Protein AF-A0A2E7PY64-F1 (afdb_monomer)

Structure (mmCIF, N/CA/C/O backbone):
data_AF-A0A2E7PY64-F1
#
_entry.id   AF-A0A2E7PY64-F1
#
loop_
_atom_site.group_PDB
_atom_site.id
_atom_site.type_symbol
_atom_site.label_atom_id
_atom_site.label_alt_id
_atom_site.label_comp_id
_atom_site.label_asym_id
_atom_site.label_entity_id
_atom_site.label_seq_id
_atom_site.pdbx_PDB_ins_code
_atom_site.Cartn_x
_atom_site.Cartn_y
_atom_site.Cartn_z
_atom_site.occupancy
_atom_site.B_iso_or_equiv
_atom_site.auth_seq_id
_atom_site.auth_comp_id
_atom_site.auth_asym_id
_atom_site.auth_atom_id
_atom_site.pdbx_PDB_model_num
ATOM 1 N N . SER A 1 1 ? 18.152 13.272 -31.984 1.00 54.78 1 SER A N 1
ATOM 2 C CA . SER A 1 1 ? 18.550 12.800 -33.325 1.00 54.78 1 SER A CA 1
ATOM 3 C C . SER A 1 1 ? 19.713 13.646 -33.795 1.00 54.78 1 SER A C 1
ATOM 5 O O . SER A 1 1 ? 19.720 14.842 -33.525 1.00 54.78 1 SER A O 1
ATOM 7 N N . GLN A 1 2 ? 20.704 13.043 -34.449 1.00 63.81 2 GLN A N 1
ATOM 8 C CA . GLN A 1 2 ? 21.667 13.817 -35.238 1.00 63.81 2 GLN A CA 1
ATOM 9 C C . GLN A 1 2 ? 21.055 14.015 -36.628 1.00 63.81 2 GLN A C 1
ATOM 11 O O . GLN A 1 2 ? 20.542 13.061 -37.213 1.00 63.81 2 GLN A O 1
ATOM 16 N N . GLY A 1 3 ? 21.005 15.266 -37.088 1.00 71.00 3 GLY A N 1
ATOM 17 C CA . GLY A 1 3 ? 20.488 15.623 -38.410 1.00 71.00 3 GLY A CA 1
ATOM 18 C C . GLY A 1 3 ? 21.436 15.207 -39.536 1.00 71.00 3 GLY A C 1
ATOM 19 O O . GLY A 1 3 ? 22.478 14.607 -39.290 1.00 71.00 3 GLY A O 1
ATOM 20 N N . GLY A 1 4 ? 21.064 15.529 -40.775 1.00 78.31 4 GLY A N 1
ATOM 21 C CA . GLY A 1 4 ? 21.950 15.330 -41.921 1.00 78.31 4 GLY A CA 1
ATOM 22 C C . GLY A 1 4 ? 23.155 16.268 -41.857 1.00 78.31 4 GLY A C 1
ATOM 23 O O . GLY A 1 4 ? 23.031 17.417 -41.433 1.00 78.31 4 GLY A O 1
ATOM 24 N N . GLU A 1 5 ? 24.309 15.779 -42.287 1.00 85.00 5 GLU A N 1
ATOM 25 C CA . GLU A 1 5 ? 25.539 16.556 -42.387 1.00 85.00 5 GLU A CA 1
ATOM 26 C C . GLU A 1 5 ? 25.528 17.382 -43.671 1.00 85.00 5 GLU A C 1
ATOM 28 O O . GLU A 1 5 ? 25.073 16.928 -44.725 1.00 85.00 5 GLU A O 1
ATOM 33 N N . PHE A 1 6 ? 26.019 18.616 -43.597 1.00 85.44 6 PHE A N 1
ATOM 34 C CA . PHE A 1 6 ? 26.138 19.456 -44.780 1.00 85.44 6 PHE A CA 1
ATOM 35 C C . PHE A 1 6 ? 27.133 18.850 -45.772 1.00 85.44 6 PHE A C 1
ATOM 37 O O . PHE A 1 6 ? 28.233 18.464 -45.388 1.00 85.44 6 PHE A O 1
ATOM 44 N N . PHE A 1 7 ? 26.746 18.785 -47.047 1.00 88.00 7 PHE A N 1
ATOM 45 C CA . PHE A 1 7 ? 27.613 18.282 -48.105 1.00 88.00 7 PHE A CA 1
ATOM 46 C C . PHE A 1 7 ? 28.068 19.394 -49.048 1.00 88.00 7 PHE A C 1
ATOM 48 O O . PHE A 1 7 ? 29.263 19.639 -49.164 1.00 88.00 7 PHE A O 1
ATOM 55 N N . GLU A 1 8 ? 27.138 20.087 -49.704 1.00 88.19 8 GLU A N 1
ATOM 56 C CA . GLU A 1 8 ? 27.478 21.175 -50.627 1.00 88.19 8 GLU A CA 1
ATOM 57 C C . GLU A 1 8 ? 26.299 22.129 -50.840 1.00 88.19 8 GLU A C 1
ATOM 59 O O . GLU A 1 8 ? 25.141 21.778 -50.600 1.00 88.19 8 GLU A O 1
ATOM 64 N N . PHE A 1 9 ? 26.582 23.326 -51.351 1.00 90.12 9 PHE A N 1
ATOM 65 C CA . PHE A 1 9 ? 25.556 24.183 -51.935 1.00 90.12 9 PHE A CA 1
ATOM 66 C C . PHE A 1 9 ? 25.454 23.914 -53.435 1.00 90.12 9 PHE A C 1
ATOM 68 O O . PHE A 1 9 ? 26.458 23.869 -54.138 1.00 90.12 9 PHE A O 1
ATOM 75 N N . VAL A 1 10 ? 24.228 23.762 -53.927 1.00 89.75 10 VAL A N 1
ATOM 76 C CA . VAL A 1 10 ? 23.924 23.594 -55.345 1.00 89.75 10 VAL A CA 1
ATOM 77 C C . VAL A 1 10 ? 23.114 24.793 -55.800 1.00 89.75 10 VAL A C 1
ATOM 79 O O . VAL A 1 10 ? 21.995 25.018 -55.329 1.00 89.75 10 VAL A O 1
ATOM 82 N N . ASP A 1 11 ? 23.675 25.542 -56.739 1.00 84.44 11 ASP A N 1
ATOM 83 C CA . ASP A 1 11 ? 22.969 26.618 -57.414 1.00 84.44 11 ASP A CA 1
ATOM 84 C C . ASP A 1 11 ? 22.159 26.054 -58.593 1.00 84.44 11 ASP A C 1
ATOM 86 O O . ASP A 1 11 ? 22.680 25.344 -59.458 1.00 84.44 11 ASP A O 1
ATOM 90 N N . ARG A 1 12 ? 20.853 26.337 -58.610 1.00 79.81 12 ARG A N 1
ATOM 91 C CA . ARG A 1 12 ? 19.976 26.096 -59.761 1.00 79.81 12 ARG A CA 1
ATOM 92 C C . ARG A 1 12 ? 19.264 27.389 -60.152 1.00 79.81 12 ARG A C 1
ATOM 94 O O . ARG A 1 12 ? 18.040 27.501 -60.050 1.00 79.81 12 ARG A O 1
ATOM 101 N N . GLY A 1 13 ? 20.037 28.363 -60.621 1.00 83.69 13 GLY A N 1
ATOM 102 C CA . GLY A 1 13 ? 19.531 29.609 -61.188 1.00 83.69 13 GLY A CA 1
ATOM 103 C C . GLY A 1 13 ? 19.223 30.641 -60.106 1.00 83.69 13 GLY A C 1
ATOM 104 O O . GLY A 1 13 ? 20.126 31.217 -59.523 1.00 83.69 13 GLY A O 1
ATOM 105 N N . LYS A 1 14 ? 17.941 30.927 -59.842 1.00 81.62 14 LYS A N 1
ATOM 106 C CA . LYS A 1 14 ? 17.542 31.933 -58.832 1.00 81.62 14 LYS A CA 1
ATOM 107 C C . LYS A 1 14 ? 17.455 31.382 -57.400 1.00 81.62 14 LYS A C 1
ATOM 109 O O . LYS A 1 14 ? 17.005 32.098 -56.510 1.00 81.62 14 LYS A O 1
ATOM 114 N N . VAL A 1 15 ? 17.807 30.113 -57.171 1.00 79.44 15 VAL A N 1
ATOM 115 C CA . VAL A 1 15 ? 17.646 29.455 -55.864 1.00 79.44 15 VAL A CA 1
ATOM 116 C C . VAL A 1 15 ? 18.897 28.658 -55.507 1.00 79.44 15 VAL A C 1
ATOM 118 O O . VAL A 1 15 ? 19.189 27.634 -56.128 1.00 79.44 15 VAL A O 1
ATOM 121 N N . LEU A 1 16 ? 19.574 29.093 -54.443 1.00 87.06 16 LEU A N 1
ATOM 122 C CA . LEU A 1 16 ? 20.650 28.354 -53.791 1.00 87.06 16 LEU A CA 1
ATOM 123 C C . LEU A 1 16 ? 20.047 27.289 -52.866 1.00 87.06 16 LEU A C 1
ATOM 125 O O . LEU A 1 16 ? 19.219 27.604 -52.009 1.00 87.06 16 LEU A O 1
ATOM 129 N N . ARG A 1 17 ? 20.441 26.024 -53.026 1.00 88.12 17 ARG A N 1
ATOM 130 C CA . ARG A 1 17 ? 19.988 24.920 -52.165 1.00 88.12 17 ARG A CA 1
ATOM 131 C C . ARG A 1 17 ? 21.167 24.289 -51.441 1.00 88.12 17 ARG A C 1
ATOM 133 O O . ARG A 1 17 ? 22.197 24.050 -52.056 1.00 88.12 17 ARG A O 1
ATOM 140 N N . ALA A 1 18 ? 21.007 23.961 -50.163 1.00 88.94 18 ALA A N 1
ATOM 141 C CA . ALA A 1 18 ? 21.955 23.116 -49.442 1.00 88.94 18 ALA A CA 1
ATOM 142 C C . ALA A 1 18 ? 21.610 21.638 -49.666 1.00 88.94 18 ALA A C 1
ATOM 144 O O . ALA A 1 18 ? 20.455 21.232 -49.515 1.00 88.94 18 ALA A O 1
ATOM 145 N N . ARG A 1 19 ? 22.605 20.826 -50.016 1.00 88.62 19 ARG A N 1
ATOM 146 C CA . ARG A 1 19 ? 22.511 19.369 -50.072 1.00 88.62 19 ARG A CA 1
ATOM 147 C C . ARG A 1 19 ? 23.078 18.806 -48.772 1.00 88.62 19 ARG A C 1
ATOM 149 O O . ARG A 1 19 ? 24.210 19.111 -48.407 1.00 88.62 19 ARG A O 1
ATOM 156 N N . LEU A 1 20 ? 22.280 17.992 -48.087 1.00 89.06 20 LEU A N 1
ATOM 157 C CA . LEU A 1 20 ? 22.653 17.320 -46.842 1.00 89.06 20 LEU A CA 1
ATOM 158 C C . LEU A 1 20 ? 22.791 15.812 -47.092 1.00 89.06 20 LEU A C 1
ATOM 160 O O . LEU A 1 20 ? 21.996 15.237 -47.840 1.00 89.06 20 LEU A O 1
ATOM 164 N N . ARG A 1 21 ? 23.780 15.175 -46.464 1.00 85.38 21 ARG A N 1
ATOM 165 C CA . ARG A 1 21 ? 23.968 13.718 -46.434 1.00 85.38 21 ARG A CA 1
ATOM 166 C C . ARG A 1 21 ? 23.432 13.153 -45.126 1.00 85.38 21 ARG A C 1
ATOM 168 O O . ARG A 1 21 ? 23.644 13.721 -44.063 1.00 85.38 21 ARG A O 1
ATOM 175 N N . TYR A 1 22 ? 22.756 12.013 -45.203 1.00 81.12 22 TYR A N 1
ATOM 176 C CA . TYR A 1 22 ? 22.134 11.362 -44.045 1.00 81.12 22 TYR A CA 1
ATOM 177 C C . TYR A 1 22 ? 22.739 9.985 -43.732 1.00 81.12 22 TYR A C 1
ATOM 179 O O . TYR A 1 22 ? 22.183 9.250 -42.927 1.00 81.12 22 TYR A O 1
ATOM 187 N N . GLU A 1 23 ? 23.880 9.635 -44.335 1.00 81.38 23 GLU A N 1
ATOM 188 C CA . GLU A 1 23 ? 24.539 8.328 -44.154 1.00 81.38 23 GLU A CA 1
ATOM 189 C C . GLU A 1 23 ? 24.907 8.050 -42.685 1.00 81.38 23 GLU A C 1
ATOM 191 O O . GLU A 1 23 ? 24.762 6.924 -42.221 1.00 81.38 23 GLU A O 1
ATOM 196 N N . GLY A 1 24 ? 25.312 9.079 -41.932 1.00 75.31 24 GLY A N 1
ATOM 197 C CA . GLY A 1 24 ? 25.597 8.988 -40.494 1.00 75.31 24 GLY A CA 1
ATOM 198 C C . GLY A 1 24 ? 24.422 9.348 -39.576 1.00 75.31 24 GLY A C 1
ATOM 199 O O . GLY A 1 24 ? 24.587 9.382 -38.355 1.00 75.31 24 GLY A O 1
ATOM 200 N N . ALA A 1 25 ? 23.242 9.655 -40.123 1.00 79.56 25 ALA A N 1
ATOM 201 C CA . ALA A 1 25 ? 22.145 10.202 -39.333 1.00 79.56 25 ALA A CA 1
ATOM 202 C C . ALA A 1 25 ? 21.570 9.153 -38.370 1.00 79.56 25 ALA A C 1
ATOM 204 O O . ALA A 1 25 ? 21.007 8.134 -38.773 1.00 79.56 25 ALA A O 1
ATOM 205 N N . ARG A 1 26 ? 21.664 9.430 -37.065 1.00 76.38 26 ARG A N 1
ATOM 206 C CA . ARG A 1 26 ? 21.074 8.590 -36.016 1.00 76.38 26 ARG A CA 1
ATOM 207 C C . ARG A 1 26 ? 19.671 9.076 -35.669 1.00 76.38 26 ARG A C 1
ATOM 209 O O . ARG A 1 26 ? 19.493 10.172 -35.117 1.00 76.38 26 ARG A O 1
ATOM 216 N N . VAL A 1 27 ? 18.679 8.233 -35.944 1.00 76.94 27 VAL A N 1
ATOM 217 C CA . VAL A 1 27 ? 17.267 8.478 -35.625 1.00 76.94 27 VAL A CA 1
ATOM 218 C C . VAL A 1 27 ? 16.831 7.554 -34.490 1.00 76.94 27 VAL A C 1
ATOM 220 O O . VAL A 1 27 ? 17.138 6.366 -34.494 1.00 76.94 27 VAL A O 1
ATOM 223 N N . LEU A 1 28 ? 16.126 8.112 -33.505 1.00 76.69 28 LEU A N 1
ATOM 224 C CA . LEU A 1 28 ? 15.508 7.327 -32.438 1.00 76.69 28 LEU A CA 1
ATOM 225 C C . LEU A 1 28 ? 14.265 6.631 -33.005 1.00 76.69 28 LEU A C 1
ATOM 227 O O . LEU A 1 28 ? 13.403 7.289 -33.589 1.00 76.69 28 LEU A O 1
ATOM 231 N N . GLY A 1 29 ? 14.190 5.312 -32.849 1.00 82.00 29 GLY A N 1
ATOM 232 C CA . GLY A 1 29 ? 13.054 4.503 -33.280 1.00 82.00 29 GLY A CA 1
ATOM 233 C C . GLY A 1 29 ? 12.341 3.855 -32.098 1.00 82.00 29 GLY A C 1
ATOM 234 O O . GLY A 1 29 ? 12.928 3.637 -31.041 1.00 82.00 29 GLY A O 1
ATOM 235 N N . TRP A 1 30 ? 11.065 3.549 -32.287 1.00 75.38 30 TRP A N 1
ATOM 236 C CA . TRP A 1 30 ? 10.228 2.869 -31.304 1.00 75.38 30 TRP A CA 1
ATOM 237 C C . TRP A 1 30 ? 10.325 1.363 -31.526 1.00 75.38 30 TRP A C 1
ATOM 239 O O . TRP A 1 30 ? 10.096 0.900 -32.640 1.00 75.38 30 TRP A O 1
ATOM 249 N N . ARG A 1 31 ? 10.655 0.587 -30.494 1.00 84.06 31 ARG A N 1
ATOM 250 C CA . ARG A 1 31 ? 10.693 -0.879 -30.589 1.00 84.06 31 ARG A CA 1
ATOM 251 C C . ARG A 1 31 ? 9.279 -1.442 -30.402 1.00 84.06 31 ARG A C 1
ATOM 253 O O . ARG A 1 31 ? 8.619 -1.109 -29.421 1.00 84.06 31 ARG A O 1
ATOM 260 N N . ASP A 1 32 ? 8.801 -2.256 -31.343 1.00 80.81 32 ASP A N 1
ATOM 261 C CA . ASP A 1 32 ? 7.528 -2.976 -31.212 1.00 80.81 32 ASP A CA 1
ATOM 262 C C . ASP A 1 32 ? 7.673 -4.233 -30.327 1.00 80.81 32 ASP A C 1
ATOM 264 O O . ASP A 1 32 ? 8.779 -4.653 -29.978 1.00 80.81 32 ASP A O 1
ATOM 268 N N . SER A 1 33 ? 6.551 -4.869 -29.976 1.00 72.56 33 SER A N 1
ATOM 269 C CA . SER A 1 33 ? 6.530 -6.100 -29.164 1.00 72.56 33 SER A CA 1
ATOM 270 C C . SER A 1 33 ? 7.160 -7.323 -29.844 1.00 72.56 33 SER A C 1
ATOM 272 O O . SER A 1 33 ? 7.335 -8.355 -29.206 1.00 72.56 33 SER A O 1
ATOM 274 N N . ARG A 1 34 ? 7.501 -7.229 -31.134 1.00 78.00 34 ARG A N 1
ATOM 275 C CA . ARG A 1 34 ? 8.216 -8.253 -31.911 1.00 78.00 34 ARG A CA 1
ATOM 276 C C . ARG A 1 34 ? 9.683 -7.869 -32.136 1.00 78.00 34 ARG A C 1
ATOM 278 O O . ARG A 1 34 ? 10.360 -8.496 -32.945 1.00 78.00 34 ARG A O 1
ATOM 285 N N . GLY A 1 35 ? 10.166 -6.829 -31.455 1.00 79.56 35 GLY A N 1
ATOM 286 C CA . GLY A 1 35 ? 11.542 -6.355 -31.529 1.00 79.56 35 GLY A CA 1
ATOM 287 C C . GLY A 1 35 ? 11.890 -5.552 -32.784 1.00 79.56 35 GLY A C 1
ATOM 288 O O . GLY A 1 35 ? 13.063 -5.240 -32.976 1.00 79.56 35 GLY A O 1
ATOM 289 N N . ARG A 1 36 ? 10.920 -5.189 -33.632 1.00 83.81 36 ARG A N 1
ATOM 290 C CA . ARG A 1 36 ? 11.153 -4.391 -34.844 1.00 83.81 36 ARG A CA 1
ATOM 291 C C . ARG A 1 36 ? 11.146 -2.902 -34.523 1.00 83.81 36 ARG A C 1
ATOM 293 O O . ARG A 1 36 ? 10.332 -2.431 -33.733 1.00 83.81 36 ARG A O 1
ATOM 300 N N . ILE A 1 37 ? 12.046 -2.154 -35.156 1.00 84.19 37 ILE A N 1
ATOM 301 C CA . ILE A 1 37 ? 12.162 -0.706 -34.961 1.00 84.19 37 ILE A CA 1
ATOM 302 C C . ILE A 1 37 ? 11.234 0.025 -35.934 1.00 84.19 37 ILE A C 1
ATOM 304 O O . ILE A 1 37 ? 11.306 -0.167 -37.146 1.00 84.19 37 ILE A O 1
ATOM 308 N N . LEU A 1 38 ? 10.379 0.888 -35.392 1.00 82.94 38 LEU A N 1
ATOM 309 C CA . LEU A 1 38 ? 9.439 1.731 -36.118 1.00 82.94 38 LEU A CA 1
ATOM 310 C C . LEU A 1 38 ? 9.873 3.196 -36.034 1.00 82.94 38 LEU A C 1
ATOM 312 O O . LEU A 1 38 ? 10.107 3.739 -34.952 1.00 82.94 38 LEU A O 1
ATOM 316 N N . LEU A 1 39 ? 9.941 3.859 -37.185 1.00 82.75 39 LEU A N 1
ATOM 317 C CA . LEU A 1 39 ? 10.213 5.290 -37.270 1.00 82.75 39 LEU A CA 1
ATOM 318 C C . LEU A 1 39 ? 8.891 6.056 -37.276 1.00 82.75 39 LEU A C 1
ATOM 320 O O . LEU A 1 39 ? 8.069 5.854 -38.164 1.00 82.75 39 LEU A O 1
ATOM 324 N N . ASN A 1 40 ? 8.703 6.922 -36.276 1.00 77.81 40 ASN A N 1
ATOM 325 C CA . ASN A 1 40 ? 7.509 7.756 -36.098 1.00 77.81 40 ASN A CA 1
ATOM 326 C C . ASN A 1 40 ? 6.172 7.006 -36.333 1.00 77.81 40 ASN A C 1
ATOM 328 O O . ASN A 1 40 ? 5.365 7.440 -37.161 1.00 77.81 40 ASN A O 1
ATOM 332 N N . PRO A 1 41 ? 5.937 5.856 -35.667 1.00 80.62 41 PRO A N 1
ATOM 333 C CA . PRO A 1 41 ? 4.694 5.127 -35.849 1.00 80.62 41 PRO A CA 1
ATOM 334 C C . PRO A 1 41 ? 3.503 5.984 -35.393 1.00 80.62 41 PRO A C 1
ATOM 336 O O . PRO A 1 41 ? 3.624 6.753 -34.434 1.00 80.62 41 PRO A O 1
ATOM 339 N N . PRO A 1 42 ? 2.330 5.842 -36.031 1.00 77.44 42 PRO A N 1
ATOM 340 C CA . PRO A 1 42 ? 1.119 6.494 -35.560 1.00 77.44 42 PRO A CA 1
ATOM 341 C C . PRO A 1 42 ? 0.801 6.016 -34.139 1.00 77.44 42 PRO A C 1
ATOM 343 O O . PRO A 1 42 ? 0.473 4.852 -33.903 1.00 77.44 42 PRO A O 1
ATOM 346 N N . MET A 1 43 ? 0.910 6.931 -33.178 1.00 70.25 43 MET A N 1
ATOM 347 C CA . MET A 1 43 ? 0.650 6.644 -31.772 1.00 70.25 43 MET A CA 1
ATOM 348 C C . MET A 1 43 ? -0.856 6.560 -31.546 1.00 70.25 43 MET A C 1
ATOM 350 O O . MET A 1 43 ? -1.552 7.574 -31.461 1.00 70.25 43 MET A O 1
ATOM 354 N N . ARG A 1 44 ? -1.380 5.338 -31.428 1.00 66.75 44 ARG A N 1
ATOM 355 C CA . ARG A 1 44 ? -2.773 5.137 -31.031 1.00 66.75 44 ARG A CA 1
ATOM 356 C C . ARG A 1 44 ? -2.907 5.425 -29.537 1.00 66.75 44 ARG A C 1
ATOM 358 O O . ARG A 1 44 ? -2.478 4.629 -28.706 1.00 66.75 44 ARG A O 1
ATOM 365 N N . LYS A 1 45 ? -3.548 6.541 -29.185 1.00 59.25 45 LYS A N 1
ATOM 366 C CA . LYS A 1 45 ? -4.055 6.753 -27.825 1.00 59.25 45 LYS A CA 1
ATOM 367 C C . LYS A 1 45 ? -5.259 5.838 -27.636 1.00 59.25 45 LYS A C 1
ATOM 369 O O . LYS A 1 45 ? -6.330 6.091 -28.178 1.00 59.25 45 LYS A O 1
ATOM 374 N N . VAL A 1 46 ? -5.059 4.730 -26.934 1.00 42.19 46 VAL A N 1
ATOM 375 C CA . VAL A 1 46 ? -6.160 3.864 -26.517 1.00 42.19 46 VAL A CA 1
ATOM 376 C C . VAL A 1 46 ? -6.618 4.360 -25.155 1.00 42.19 46 VAL A C 1
ATOM 378 O O . VAL A 1 46 ? -5.916 4.169 -24.164 1.00 42.19 46 VAL A O 1
ATOM 381 N N . THR A 1 47 ? -7.791 4.985 -25.098 1.00 44.44 47 THR A N 1
ATOM 382 C CA . THR A 1 47 ? -8.530 5.090 -23.840 1.00 44.44 47 THR A CA 1
ATOM 383 C C . THR A 1 47 ? -8.943 3.670 -23.491 1.00 44.44 47 THR A C 1
ATOM 385 O O . THR A 1 47 ? -9.855 3.116 -24.102 1.00 44.44 47 THR A O 1
ATOM 388 N N . ARG A 1 48 ? -8.204 3.023 -22.586 1.00 38.66 48 ARG A N 1
ATOM 389 C CA . ARG A 1 48 ? -8.635 1.746 -22.023 1.00 38.66 48 ARG A CA 1
ATOM 390 C C . ARG A 1 48 ? -9.853 2.044 -21.153 1.00 38.66 48 ARG A C 1
ATOM 392 O O . ARG A 1 48 ? -9.705 2.407 -19.993 1.00 38.66 48 ARG A O 1
ATOM 399 N N . LEU A 1 49 ? -11.043 1.935 -21.737 1.00 40.47 49 LEU A N 1
ATOM 400 C CA . LEU A 1 49 ? -12.265 1.706 -20.978 1.00 40.47 49 LEU A CA 1
ATOM 401 C C . LEU A 1 49 ? -12.128 0.296 -20.409 1.00 40.47 49 LEU A C 1
ATOM 403 O O . LEU A 1 49 ? -12.401 -0.689 -21.089 1.00 40.47 49 LEU A O 1
ATOM 407 N N . TYR A 1 50 ? -11.553 0.202 -19.215 1.00 43.75 50 TYR A N 1
ATOM 408 C CA . TYR A 1 50 ? -11.580 -1.038 -18.464 1.00 43.75 50 TYR A CA 1
ATOM 409 C C . TYR A 1 50 ? -13.002 -1.173 -17.922 1.00 43.75 50 TYR A C 1
ATOM 411 O O . TYR A 1 50 ? -13.382 -0.469 -16.986 1.00 43.75 50 TYR A O 1
ATOM 419 N N . GLU A 1 51 ? -13.809 -2.022 -18.557 1.00 41.38 51 GLU A N 1
ATOM 420 C CA . GLU A 1 51 ? -15.037 -2.510 -17.938 1.00 41.38 51 GLU A CA 1
ATOM 421 C C . GLU A 1 51 ? -14.618 -3.377 -16.756 1.00 41.38 51 GLU A C 1
ATOM 423 O O . GLU A 1 51 ? -14.160 -4.509 -16.897 1.00 41.38 51 GLU A O 1
ATOM 428 N N . SER A 1 52 ? -14.688 -2.766 -15.581 1.00 44.44 52 SER A N 1
ATOM 429 C CA . SER A 1 52 ? -14.448 -3.417 -14.309 1.00 44.44 52 SER A CA 1
ATOM 430 C C . SER A 1 52 ? -15.347 -4.651 -14.171 1.00 44.44 52 SER A C 1
ATOM 432 O O . SER A 1 52 ? -16.567 -4.488 -14.193 1.00 44.44 52 SER A O 1
ATOM 434 N N . PRO A 1 53 ? -14.804 -5.864 -13.952 1.00 47.06 53 PRO A N 1
ATOM 435 C CA . PRO A 1 53 ? -15.621 -7.004 -13.539 1.00 47.06 53 PRO A CA 1
ATOM 436 C C . PRO A 1 53 ? -16.143 -6.829 -12.101 1.00 47.06 53 PRO A C 1
ATOM 438 O O . PRO A 1 53 ? -17.050 -7.543 -11.674 1.00 47.06 53 PRO A O 1
ATOM 441 N N . PHE A 1 54 ? -15.595 -5.869 -11.346 1.00 46.06 54 PHE A N 1
ATOM 442 C CA . PHE A 1 54 ? -16.077 -5.500 -10.019 1.00 46.06 54 PHE A CA 1
ATOM 443 C C . PHE A 1 54 ? -17.396 -4.735 -10.138 1.00 46.06 54 PHE A C 1
ATOM 445 O O . PHE A 1 54 ? -17.487 -3.790 -10.925 1.00 46.06 54 PHE A O 1
ATOM 452 N N . ARG A 1 55 ? -18.397 -5.166 -9.353 1.00 46.62 55 ARG A N 1
ATOM 453 C CA . ARG A 1 55 ? -19.785 -4.671 -9.345 1.00 46.62 55 ARG A CA 1
ATOM 454 C C . ARG A 1 55 ? -19.856 -3.161 -9.568 1.00 46.62 55 ARG A C 1
ATOM 456 O O . ARG A 1 55 ? -19.436 -2.377 -8.717 1.00 46.62 55 ARG A O 1
ATOM 463 N N . ASP A 1 56 ? -20.489 -2.777 -10.670 1.00 44.81 56 ASP A N 1
ATOM 464 C CA . ASP A 1 56 ? -20.941 -1.413 -10.905 1.00 44.81 56 ASP A CA 1
ATOM 465 C C . ASP A 1 56 ? -22.092 -1.126 -9.927 1.00 44.81 56 ASP A C 1
ATOM 467 O O . ASP A 1 56 ? -23.272 -1.354 -10.205 1.00 44.81 56 ASP A O 1
ATOM 471 N N . GLN A 1 57 ? -21.743 -0.747 -8.695 1.00 44.66 57 GLN A N 1
ATOM 472 C CA . GLN A 1 57 ? -22.723 -0.317 -7.709 1.00 44.66 57 GLN A CA 1
ATOM 473 C C . GLN A 1 57 ? -23.256 1.059 -8.107 1.00 44.66 57 GLN A C 1
ATOM 475 O O . GLN A 1 57 ? -22.772 2.090 -7.654 1.00 44.66 57 GLN A O 1
ATOM 480 N N . GLY A 1 58 ? -24.302 1.034 -8.930 1.00 41.78 58 GLY A N 1
ATOM 481 C CA . GLY A 1 58 ? -25.320 2.072 -8.975 1.00 41.78 58 GLY A CA 1
ATOM 482 C C . GLY A 1 58 ? -25.052 3.221 -9.942 1.00 41.78 58 GLY A C 1
ATOM 483 O O . GLY A 1 58 ? -24.063 3.939 -9.863 1.00 41.78 58 GLY A O 1
ATOM 484 N N . LYS A 1 59 ? -26.051 3.453 -10.797 1.00 36.81 59 LYS A N 1
ATOM 485 C CA . LYS A 1 59 ? -26.282 4.644 -11.624 1.00 36.81 59 LYS A CA 1
ATOM 486 C C . LYS A 1 59 ? -26.494 5.916 -10.777 1.00 36.81 59 LYS A C 1
ATOM 488 O O . LYS A 1 59 ? -27.548 6.541 -10.842 1.00 36.81 59 LYS A O 1
ATOM 493 N N . GLY A 1 60 ? -25.515 6.299 -9.972 1.00 41.31 60 GLY A N 1
ATOM 494 C CA . GLY A 1 60 ? -25.385 7.632 -9.398 1.00 41.31 60 GLY A CA 1
ATOM 495 C C . GLY A 1 60 ? -24.031 8.149 -9.841 1.00 41.31 60 GLY A C 1
ATOM 496 O O . GLY A 1 60 ? -23.037 7.477 -9.593 1.00 41.31 60 GLY A O 1
ATOM 497 N N . GLY A 1 61 ? -23.981 9.274 -10.561 1.00 45.25 61 GLY A N 1
ATOM 498 C CA . GLY A 1 61 ? -22.717 9.829 -11.049 1.00 45.25 61 GLY A CA 1
ATOM 499 C C . GLY A 1 61 ? -21.702 9.870 -9.909 1.00 45.25 61 GLY A C 1
ATOM 500 O O . GLY A 1 61 ? -21.920 10.591 -8.935 1.00 45.25 61 GLY A O 1
ATOM 501 N N . ARG A 1 62 ? -20.653 9.038 -9.991 1.00 56.47 62 ARG A N 1
ATOM 502 C CA . ARG A 1 62 ? -19.578 9.016 -8.996 1.00 56.47 62 ARG A CA 1
ATOM 503 C C . ARG A 1 62 ? -19.033 10.436 -8.929 1.00 56.47 62 ARG A C 1
ATOM 505 O O . ARG A 1 62 ? -18.459 10.917 -9.905 1.00 56.47 62 ARG A O 1
ATOM 512 N N . ARG A 1 63 ? -19.291 11.123 -7.812 1.00 66.88 63 ARG A N 1
ATOM 513 C CA . ARG A 1 63 ? -18.686 12.428 -7.546 1.00 66.88 63 ARG A CA 1
ATOM 514 C C . ARG A 1 63 ? -17.182 12.217 -7.570 1.00 66.88 63 ARG A C 1
ATOM 516 O O . ARG A 1 63 ? -16.688 11.269 -6.964 1.00 66.88 63 ARG A O 1
ATOM 523 N N . ASN A 1 64 ? -16.481 13.060 -8.311 1.00 83.38 64 ASN A N 1
ATOM 524 C CA . ASN A 1 64 ? -15.032 13.037 -8.321 1.00 83.38 64 ASN A CA 1
ATOM 525 C C . ASN A 1 64 ? -14.556 13.335 -6.893 1.00 83.38 64 ASN A C 1
ATOM 527 O O . ASN A 1 64 ? -14.964 14.339 -6.314 1.00 83.38 64 ASN A O 1
ATOM 531 N N . LEU A 1 65 ? -13.725 12.462 -6.316 1.00 87.69 65 LEU A N 1
ATOM 532 C CA . LEU A 1 65 ? -13.233 12.640 -4.945 1.00 87.69 65 LEU A CA 1
ATOM 533 C C . LEU A 1 65 ? -12.449 13.949 -4.793 1.00 87.69 65 LEU A C 1
ATOM 535 O O . LEU A 1 65 ? -12.408 14.506 -3.705 1.00 87.69 65 LEU A O 1
ATOM 539 N N . ASN A 1 66 ? -11.876 14.461 -5.883 1.00 87.44 66 ASN A N 1
ATOM 540 C CA . ASN A 1 66 ? -11.147 15.727 -5.887 1.00 87.44 66 ASN A CA 1
ATOM 541 C C . ASN A 1 66 ? -12.053 16.963 -5.763 1.00 87.44 66 ASN A C 1
ATOM 543 O O . ASN A 1 66 ? -11.558 18.041 -5.454 1.00 87.44 66 ASN A O 1
ATOM 547 N N . ASP A 1 67 ? -13.364 16.820 -5.980 1.00 89.62 67 ASP A N 1
ATOM 548 C CA . ASP A 1 67 ? -14.326 17.919 -5.822 1.00 89.62 67 ASP A CA 1
ATOM 549 C C . ASP A 1 67 ? -14.861 18.014 -4.378 1.00 89.62 67 ASP A C 1
ATOM 551 O O . ASP A 1 67 ? -15.630 18.920 -4.054 1.00 89.62 67 ASP A O 1
ATOM 555 N N . LEU A 1 68 ? -14.493 17.061 -3.515 1.00 89.25 68 LEU A N 1
ATOM 556 C CA . LEU A 1 68 ? -14.956 16.956 -2.134 1.00 89.25 68 LEU A CA 1
ATOM 557 C C . LEU A 1 68 ? -13.993 17.652 -1.164 1.00 89.25 68 LEU A C 1
ATOM 559 O O . LEU A 1 68 ? -12.787 17.747 -1.395 1.00 89.25 68 LEU A O 1
ATOM 563 N N . THR A 1 69 ? -14.513 18.087 -0.019 1.00 91.56 69 THR A N 1
ATOM 564 C CA . THR A 1 69 ? -13.674 18.518 1.105 1.00 91.56 69 THR A CA 1
ATOM 565 C C . THR A 1 69 ? -12.908 17.328 1.708 1.00 91.56 69 THR A C 1
ATOM 567 O O . THR A 1 69 ? -13.359 16.186 1.596 1.00 91.56 69 THR A O 1
ATOM 570 N N . PRO A 1 70 ? -11.787 17.546 2.423 1.00 91.00 70 PRO A N 1
ATOM 571 C CA . PRO A 1 70 ? -11.032 16.445 3.034 1.00 91.00 70 PRO A CA 1
ATOM 572 C C . PRO A 1 70 ? -11.866 15.525 3.940 1.00 91.00 70 PRO A C 1
ATOM 574 O O . PRO A 1 70 ? -11.703 14.310 3.899 1.00 91.00 70 PRO A O 1
ATOM 577 N N . ALA A 1 71 ? -12.800 16.082 4.720 1.00 91.88 71 ALA A N 1
ATOM 578 C CA . ALA A 1 71 ? -13.685 15.290 5.575 1.00 91.88 71 ALA A CA 1
ATOM 579 C C . ALA A 1 71 ? -14.657 14.426 4.754 1.00 91.88 71 ALA A C 1
ATOM 581 O O . ALA A 1 71 ? -14.841 13.250 5.054 1.00 91.88 71 ALA A O 1
ATOM 582 N N . GLU A 1 72 ? -15.232 14.974 3.681 1.00 93.44 72 GLU A N 1
ATOM 583 C CA . GLU A 1 72 ? -16.096 14.215 2.769 1.00 93.44 72 GLU A CA 1
ATOM 584 C C . GLU A 1 72 ? -15.324 13.111 2.038 1.00 93.44 72 GLU A C 1
ATOM 586 O O . GLU A 1 72 ? -15.851 12.012 1.871 1.00 93.44 72 GLU A O 1
ATOM 591 N N . VAL A 1 73 ? -14.065 13.358 1.655 1.00 93.44 73 VAL A N 1
ATOM 592 C CA . VAL A 1 73 ? -13.171 12.323 1.112 1.00 93.44 73 VAL A CA 1
ATOM 593 C C . VAL A 1 73 ? -12.946 11.218 2.138 1.00 93.44 73 VAL A C 1
ATOM 595 O O . VAL A 1 73 ? -13.032 10.041 1.797 1.00 93.44 73 VAL A O 1
ATOM 598 N N . TRP A 1 74 ? -12.687 11.562 3.400 1.00 94.62 74 TRP A N 1
ATOM 599 C CA . TRP A 1 74 ? -12.481 10.568 4.454 1.00 94.62 74 TRP A CA 1
ATOM 600 C C . TRP A 1 74 ? -13.736 9.736 4.725 1.00 94.62 74 TRP A C 1
ATOM 602 O O . TRP A 1 74 ? -13.613 8.524 4.897 1.00 94.62 74 TRP A O 1
ATOM 612 N N . VAL A 1 75 ? -14.932 10.330 4.680 1.00 95.00 75 VAL A N 1
ATOM 613 C CA . VAL A 1 75 ? -16.200 9.580 4.727 1.00 95.00 75 VAL A CA 1
ATOM 614 C C . VAL A 1 75 ? -16.340 8.678 3.493 1.00 95.00 75 VAL A C 1
ATOM 616 O O . VAL A 1 75 ? -16.615 7.486 3.625 1.00 95.00 75 VAL A O 1
ATOM 619 N N . ALA A 1 76 ? -16.082 9.199 2.288 1.00 93.06 76 ALA A N 1
ATOM 620 C CA . ALA A 1 76 ? -16.193 8.444 1.035 1.00 93.06 76 ALA A CA 1
ATOM 621 C C . ALA A 1 76 ? -15.219 7.252 0.965 1.00 93.06 76 ALA A C 1
ATOM 623 O O . ALA A 1 76 ? -15.569 6.182 0.463 1.00 93.06 76 ALA A O 1
ATOM 624 N N . LEU A 1 77 ? -14.011 7.410 1.512 1.00 94.06 77 LEU A N 1
ATOM 625 C CA . LEU A 1 77 ? -13.000 6.358 1.642 1.00 94.06 77 LEU A CA 1
ATOM 626 C C . LEU A 1 77 ? -13.217 5.459 2.871 1.00 94.06 77 LEU A C 1
ATOM 628 O O . LEU A 1 77 ? -12.457 4.504 3.060 1.00 94.06 77 LEU A O 1
ATOM 632 N N . LYS A 1 78 ? -14.263 5.717 3.670 1.00 96.00 78 LYS A N 1
ATOM 633 C CA . LYS A 1 78 ? -14.630 5.000 4.903 1.00 96.00 78 LYS A CA 1
ATOM 634 C C . LYS A 1 78 ? -13.558 5.048 5.994 1.00 96.00 78 LYS A C 1
ATOM 636 O O . LYS A 1 78 ? -13.410 4.095 6.753 1.00 96.00 78 LYS A O 1
ATOM 641 N N . LEU A 1 79 ? -12.787 6.129 6.060 1.00 96.38 79 LEU A N 1
ATOM 642 C CA . LEU A 1 79 ? -11.784 6.369 7.104 1.00 96.38 79 LEU A CA 1
ATOM 643 C C . LEU A 1 79 ? -12.419 6.881 8.395 1.00 96.38 79 LEU A C 1
ATOM 645 O O . LEU A 1 79 ? -11.960 6.553 9.484 1.00 96.38 79 LEU A O 1
ATOM 649 N N . ILE A 1 80 ? -13.492 7.652 8.260 1.00 97.44 80 ILE A N 1
ATOM 650 C CA . ILE A 1 80 ? -14.340 8.107 9.359 1.00 97.44 80 ILE A CA 1
ATOM 651 C C . ILE A 1 80 ? -15.798 7.772 9.039 1.00 97.44 80 ILE A C 1
ATOM 653 O O . ILE A 1 80 ? -16.151 7.600 7.868 1.00 97.44 80 ILE A O 1
ATOM 657 N N . ASP A 1 81 ? -16.630 7.661 10.067 1.00 95.38 81 ASP A N 1
ATOM 658 C CA . ASP A 1 81 ? -18.082 7.575 9.910 1.00 95.38 81 ASP A CA 1
ATOM 659 C C . ASP A 1 81 ? -18.727 8.958 9.680 1.00 95.38 81 ASP A C 1
ATOM 661 O O . ASP A 1 81 ? -18.054 9.990 9.624 1.00 95.38 81 ASP A O 1
ATOM 665 N N . GLU A 1 82 ? -20.055 8.985 9.536 1.00 92.50 82 GLU A N 1
ATOM 666 C CA . GLU A 1 82 ? -20.832 10.216 9.323 1.00 92.50 82 GLU A CA 1
ATOM 667 C C . GLU A 1 82 ? -20.767 11.189 10.516 1.00 92.50 82 GLU A C 1
ATOM 669 O O . GLU A 1 82 ? -21.078 12.371 10.370 1.00 92.50 82 GLU A O 1
ATOM 674 N N . GLN A 1 83 ? -20.362 10.708 11.694 1.00 94.44 83 GLN A N 1
ATOM 675 C CA . GLN A 1 83 ? -20.183 11.496 12.911 1.00 94.44 83 GLN A CA 1
ATOM 676 C C . GLN A 1 83 ? -18.731 11.977 13.081 1.00 94.44 83 GLN A C 1
ATOM 678 O O . GLN A 1 83 ? -18.433 12.710 14.025 1.00 94.44 83 GLN A O 1
ATOM 683 N N . GLY A 1 84 ? -17.834 11.604 12.163 1.00 94.00 84 GLY A N 1
ATOM 684 C CA . GLY A 1 84 ? -16.422 11.969 12.187 1.00 94.00 84 GLY A CA 1
ATOM 685 C C . GLY A 1 84 ? -15.556 11.097 13.098 1.00 94.00 84 GLY A C 1
ATOM 686 O O . GLY A 1 84 ? -14.431 11.485 13.415 1.00 94.00 84 GLY A O 1
ATOM 687 N N . VAL A 1 85 ? -16.047 9.933 13.526 1.00 96.94 85 VAL A N 1
ATOM 688 C CA . VAL A 1 85 ? -15.289 8.988 14.353 1.00 96.94 85 VAL A CA 1
ATOM 689 C C . VAL A 1 85 ? -14.446 8.076 13.450 1.00 96.94 85 VAL A C 1
ATOM 691 O O . VAL A 1 85 ? -14.969 7.558 12.462 1.00 96.94 85 VAL A O 1
ATOM 694 N N . PRO A 1 86 ? -13.151 7.851 13.754 1.00 96.88 86 PRO A N 1
ATOM 695 C CA . PRO A 1 86 ? -12.315 6.924 12.995 1.00 96.88 86 PRO A CA 1
ATOM 696 C C . PRO A 1 86 ? -12.896 5.509 12.946 1.00 96.88 86 PRO A C 1
ATOM 698 O O . PRO A 1 86 ? -13.277 4.939 13.967 1.00 96.88 86 PRO A O 1
ATOM 701 N N . THR A 1 87 ? -12.918 4.924 11.752 1.00 97.38 87 THR A N 1
ATOM 702 C CA . THR A 1 87 ? -13.242 3.506 11.557 1.00 97.38 87 THR A CA 1
ATOM 703 C C . THR A 1 87 ? -11.994 2.642 11.763 1.00 97.38 87 THR A C 1
ATOM 705 O O . THR A 1 87 ? -10.875 3.152 11.780 1.00 97.38 87 THR A O 1
ATOM 708 N N . ALA A 1 88 ? -12.140 1.312 11.812 1.00 96.00 88 ALA A N 1
ATOM 709 C CA . ALA A 1 88 ? -10.986 0.401 11.824 1.00 96.00 88 ALA A CA 1
ATOM 710 C C . ALA A 1 88 ? -10.049 0.608 10.612 1.00 96.00 88 ALA A C 1
ATOM 712 O O . ALA A 1 88 ? -8.828 0.508 10.738 1.00 96.00 88 ALA A O 1
ATOM 713 N N . ARG A 1 89 ? -10.613 0.950 9.443 1.00 97.12 89 ARG A N 1
ATOM 714 C CA . ARG A 1 89 ? -9.847 1.328 8.248 1.00 97.12 89 ARG A CA 1
ATOM 715 C C . ARG A 1 89 ? -9.071 2.621 8.481 1.00 97.12 89 ARG A C 1
ATOM 717 O O . ARG A 1 89 ? -7.892 2.689 8.148 1.00 97.12 89 ARG A O 1
ATOM 724 N N . GLY A 1 90 ? -9.727 3.626 9.062 1.00 96.94 90 GLY A N 1
ATOM 725 C CA . GLY A 1 90 ? -9.117 4.900 9.436 1.00 96.94 90 GLY A CA 1
ATOM 726 C C . GLY A 1 90 ? -7.984 4.752 10.447 1.00 96.94 90 GLY A C 1
ATOM 727 O O . GLY A 1 90 ? -6.940 5.378 10.280 1.00 96.94 90 GLY A O 1
ATOM 728 N N . GLU A 1 91 ? -8.149 3.884 11.449 1.00 97.19 91 GLU A N 1
ATOM 729 C CA . GLU A 1 91 ? -7.109 3.578 12.438 1.00 97.19 91 GLU A CA 1
ATOM 730 C C . GLU A 1 91 ? -5.855 3.011 11.765 1.00 97.19 91 GLU A C 1
ATOM 732 O O . GLU A 1 91 ? -4.763 3.535 11.980 1.00 97.19 91 GLU A O 1
ATOM 737 N N . VAL A 1 92 ? -5.999 2.002 10.898 1.00 97.56 92 VAL A N 1
ATOM 738 C CA . VAL A 1 92 ? -4.867 1.441 10.138 1.00 97.56 92 VAL A CA 1
ATOM 739 C C . VAL A 1 92 ? -4.248 2.500 9.232 1.00 97.56 92 VAL A C 1
ATOM 741 O O . VAL A 1 92 ? -3.037 2.700 9.261 1.00 97.56 92 VAL A O 1
ATOM 744 N N . PHE A 1 93 ? -5.071 3.205 8.454 1.00 96.75 93 PHE A N 1
ATOM 745 C CA . PHE A 1 93 ? -4.625 4.248 7.534 1.0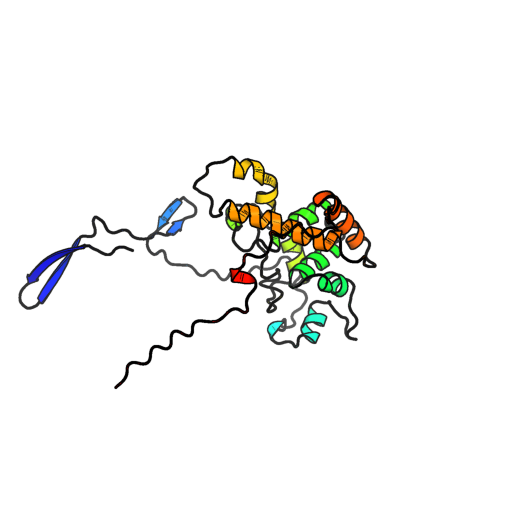0 96.75 93 PHE A CA 1
ATOM 746 C C . PHE A 1 93 ? -3.798 5.335 8.235 1.00 96.75 93 PHE A C 1
ATOM 748 O O . PHE A 1 93 ? -2.781 5.762 7.692 1.00 96.75 93 PHE A O 1
ATOM 755 N N . SER A 1 94 ? -4.184 5.727 9.453 1.00 95.31 94 SER A N 1
ATOM 756 C CA . SER A 1 94 ? -3.520 6.784 10.230 1.00 95.31 94 SER A CA 1
ATOM 757 C C . SER A 1 94 ? -2.056 6.491 10.574 1.00 95.31 94 SER A C 1
ATOM 759 O O . SER A 1 94 ? -1.307 7.406 10.914 1.00 95.31 94 SER A O 1
ATOM 761 N N . LEU A 1 95 ? -1.635 5.227 10.471 1.00 95.75 95 LEU A N 1
ATOM 762 C CA . LEU A 1 95 ? -0.260 4.808 10.728 1.00 95.75 95 LEU A CA 1
ATOM 763 C C . LEU A 1 95 ? 0.681 5.088 9.548 1.00 95.75 95 LEU A C 1
ATOM 765 O O . LEU A 1 95 ? 1.890 4.941 9.706 1.00 95.75 95 LEU A O 1
ATOM 769 N N . PHE A 1 96 ? 0.154 5.488 8.386 1.00 95.06 96 PHE A N 1
ATOM 770 C CA . PHE A 1 96 ? 0.911 5.682 7.150 1.00 95.06 96 PHE A CA 1
ATOM 771 C C . PHE A 1 96 ? 0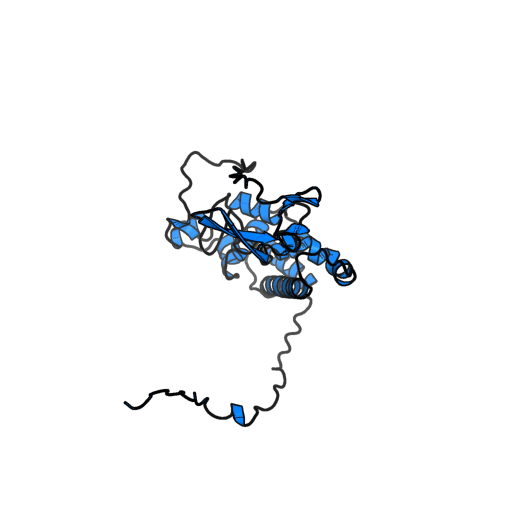.771 7.114 6.624 1.00 95.06 96 PHE A C 1
ATOM 773 O O . PHE A 1 96 ? -0.223 7.796 6.852 1.00 95.06 96 PHE A O 1
ATOM 780 N N . SER A 1 97 ? 1.761 7.568 5.855 1.00 83.56 97 SER A N 1
ATOM 781 C CA . SER A 1 97 ? 1.834 8.957 5.378 1.00 83.56 97 SER A CA 1
ATOM 782 C C . SER A 1 97 ? 1.054 9.240 4.082 1.00 83.56 97 SER A C 1
ATOM 784 O O . SER A 1 97 ? 1.184 10.329 3.531 1.00 83.56 97 SER A O 1
ATOM 786 N N . GLY A 1 98 ? 0.272 8.289 3.556 1.00 86.06 98 GLY A N 1
ATOM 787 C CA . GLY A 1 98 ? -0.409 8.446 2.266 1.00 86.06 98 GLY A CA 1
ATOM 788 C C . GLY A 1 98 ? -1.265 7.246 1.855 1.00 86.06 98 GLY A C 1
ATOM 789 O O . GLY A 1 98 ? -1.734 6.480 2.697 1.00 86.06 98 GLY A O 1
ATOM 790 N N . GLY A 1 99 ? -1.454 7.064 0.542 1.00 92.62 99 GLY A N 1
ATOM 791 C CA . GLY A 1 99 ? -2.311 6.013 -0.030 1.00 92.62 99 GLY A CA 1
ATOM 792 C C . GLY A 1 99 ? -1.930 4.575 0.342 1.00 92.62 99 GLY A C 1
ATOM 793 O O . GLY A 1 99 ? -2.757 3.675 0.255 1.00 92.62 99 GLY A O 1
ATOM 794 N N . GLU A 1 100 ? -0.711 4.339 0.816 1.00 95.38 100 GLU A N 1
ATOM 795 C CA . GLU A 1 100 ? -0.268 3.029 1.312 1.00 95.38 100 GLU A CA 1
ATOM 796 C C . GLU A 1 100 ? -1.156 2.514 2.442 1.00 95.38 100 GLU A C 1
ATOM 798 O O . GLU A 1 100 ? -1.541 1.347 2.435 1.00 95.38 100 GLU A O 1
ATOM 803 N N . GLY A 1 101 ? -1.547 3.400 3.363 1.00 96.81 101 GLY A N 1
ATOM 804 C CA . GLY A 1 101 ? -2.437 3.049 4.463 1.00 96.81 101 GLY A CA 1
ATOM 805 C C . GLY A 1 101 ? -3.813 2.606 3.976 1.00 96.81 101 GLY A C 1
ATOM 806 O O . GLY A 1 101 ? -4.407 1.713 4.571 1.00 96.81 101 GLY A O 1
ATOM 807 N N . LEU A 1 102 ? -4.291 3.165 2.855 1.00 97.56 102 LEU A N 1
ATOM 808 C CA . LEU A 1 102 ? -5.543 2.741 2.229 1.00 97.56 102 LEU A CA 1
ATOM 809 C C . LEU A 1 102 ? -5.430 1.308 1.725 1.00 97.56 102 LEU A C 1
ATOM 811 O O . LEU A 1 102 ? -6.299 0.497 2.027 1.00 97.56 102 LEU A O 1
ATOM 815 N N . ALA A 1 103 ? -4.351 0.997 1.004 1.00 97.94 103 ALA A N 1
ATOM 816 C CA . ALA A 1 103 ? -4.112 -0.335 0.461 1.00 97.94 103 ALA A CA 1
ATOM 817 C C . ALA A 1 103 ? -3.927 -1.392 1.557 1.00 97.94 103 ALA A C 1
ATOM 819 O O . ALA A 1 103 ? -4.524 -2.463 1.479 1.00 97.94 103 ALA A O 1
ATOM 820 N N . VAL A 1 104 ? -3.149 -1.082 2.601 1.00 98.25 104 VAL A N 1
ATOM 821 C CA . VAL A 1 104 ? -2.965 -1.976 3.756 1.00 98.25 104 VAL A CA 1
ATOM 822 C C . VAL A 1 104 ? -4.298 -2.225 4.456 1.00 98.25 104 VAL A C 1
ATOM 824 O O . VAL A 1 104 ? -4.629 -3.370 4.753 1.00 98.25 104 VAL A O 1
ATOM 827 N N . ALA A 1 105 ? -5.085 -1.173 4.693 1.00 98.12 105 ALA A N 1
ATOM 828 C CA . ALA A 1 105 ? -6.353 -1.301 5.394 1.00 98.12 105 ALA A CA 1
ATOM 829 C C . ALA A 1 105 ? -7.359 -2.168 4.621 1.00 98.12 105 ALA A C 1
ATOM 831 O O . ALA A 1 105 ? -7.938 -3.079 5.205 1.00 98.12 105 ALA A O 1
ATOM 832 N N . VAL A 1 106 ? -7.518 -1.965 3.307 1.00 97.94 106 VAL A N 1
ATOM 833 C CA . VAL A 1 106 ? -8.452 -2.783 2.507 1.00 97.94 106 VAL A CA 1
ATOM 834 C C . VAL A 1 106 ? -7.959 -4.212 2.293 1.00 97.94 106 VAL A C 1
ATOM 836 O O . VAL A 1 106 ? -8.769 -5.132 2.257 1.00 97.94 106 VAL A O 1
ATOM 839 N N . ALA A 1 107 ? -6.644 -4.438 2.228 1.00 98.19 107 ALA A N 1
ATOM 840 C CA . ALA A 1 107 ? -6.091 -5.792 2.197 1.00 98.19 107 ALA A CA 1
ATOM 841 C C . ALA A 1 107 ? -6.366 -6.566 3.498 1.00 98.19 107 ALA A C 1
ATOM 843 O O . ALA A 1 107 ? -6.556 -7.781 3.474 1.00 98.19 107 ALA A O 1
ATOM 844 N N . LEU A 1 108 ? -6.417 -5.870 4.638 1.00 98.06 108 LEU A N 1
ATOM 845 C CA . LEU A 1 108 ? -6.780 -6.470 5.921 1.00 98.06 108 LEU A CA 1
ATOM 846 C C . LEU A 1 108 ? -8.277 -6.750 6.050 1.00 98.06 108 LEU A C 1
ATOM 848 O O . LEU A 1 108 ? -8.636 -7.662 6.789 1.00 98.06 108 LEU A O 1
ATOM 852 N N . GLU A 1 109 ? -9.132 -6.007 5.351 1.00 97.12 109 GLU A N 1
ATOM 853 C CA . GLU A 1 109 ? -10.577 -6.262 5.302 1.00 97.12 109 GLU A CA 1
ATOM 854 C C . GLU A 1 109 ? -10.931 -7.514 4.480 1.00 97.12 109 GLU A C 1
ATOM 856 O O . GLU A 1 109 ? -11.933 -8.162 4.775 1.00 97.12 109 GLU A O 1
ATOM 861 N N . ASP A 1 110 ? -10.110 -7.892 3.491 1.00 95.81 110 ASP A N 1
ATOM 862 C CA . ASP A 1 110 ? -10.244 -9.174 2.787 1.00 95.81 110 ASP A CA 1
ATOM 863 C C . ASP A 1 110 ? -9.759 -10.324 3.688 1.00 95.81 110 ASP A C 1
ATOM 865 O O . ASP A 1 110 ? -8.561 -10.600 3.804 1.00 95.81 110 ASP A O 1
ATOM 869 N N . GLU A 1 111 ? -10.700 -11.023 4.328 1.00 93.88 111 GLU A N 1
ATOM 870 C CA . GLU A 1 111 ? -10.416 -12.176 5.191 1.00 93.88 111 GLU A CA 1
ATOM 871 C C . GLU A 1 111 ? -9.698 -13.317 4.456 1.00 93.88 111 GLU A C 1
ATOM 873 O O . GLU A 1 111 ? -8.910 -14.045 5.070 1.00 93.88 111 GLU A O 1
ATOM 878 N N . ALA A 1 112 ? -9.918 -13.447 3.145 1.00 94.00 112 ALA A N 1
ATOM 879 C CA . ALA A 1 112 ? -9.328 -14.490 2.319 1.00 94.00 112 ALA A CA 1
ATOM 880 C C . ALA A 1 112 ? -7.912 -14.145 1.832 1.00 94.00 112 ALA A C 1
ATOM 882 O O . ALA A 1 112 ? -7.328 -14.950 1.102 1.00 94.00 112 ALA A O 1
ATOM 883 N N . TYR A 1 113 ? -7.366 -12.967 2.157 1.00 96.69 113 TYR A N 1
ATOM 884 C CA . TYR A 1 113 ? -6.002 -12.578 1.785 1.00 96.69 113 TYR A CA 1
ATOM 885 C C . TYR A 1 113 ? -4.987 -13.248 2.730 1.00 96.69 113 TYR A C 1
ATOM 887 O O . TYR A 1 113 ? -4.991 -12.934 3.928 1.00 96.69 113 TYR A O 1
ATOM 895 N N . PRO A 1 114 ? -4.112 -14.154 2.244 1.00 96.31 114 PRO A N 1
ATOM 896 C CA . PRO A 1 114 ? -3.039 -14.720 3.054 1.00 96.31 114 PRO A CA 1
ATOM 897 C C . PRO A 1 114 ? -2.059 -13.623 3.480 1.00 96.31 114 PRO A C 1
ATOM 899 O O . PRO A 1 114 ? -1.551 -12.863 2.654 1.00 96.31 114 PRO A O 1
ATOM 902 N N . LEU A 1 115 ? -1.819 -13.501 4.784 1.00 97.00 115 LEU A N 1
ATOM 903 C CA . LEU A 1 115 ? -1.006 -12.407 5.326 1.00 97.00 115 LEU A CA 1
ATOM 904 C C . LEU A 1 115 ? 0.490 -12.596 5.051 1.00 97.00 115 LEU A C 1
ATOM 906 O O . LEU A 1 115 ? 1.219 -11.614 4.932 1.00 97.00 115 LEU A O 1
ATOM 910 N N . ASP A 1 116 ? 0.936 -13.840 4.911 1.00 95.06 116 ASP A N 1
ATOM 911 C CA . ASP A 1 116 ? 2.283 -14.192 4.476 1.00 95.06 116 ASP A CA 1
ATOM 912 C C . ASP A 1 116 ? 2.543 -13.755 3.026 1.00 95.06 116 ASP A C 1
ATOM 914 O O . ASP A 1 116 ? 3.620 -13.241 2.734 1.00 95.06 116 ASP A O 1
ATOM 918 N N . GLU A 1 117 ? 1.549 -13.865 2.138 1.00 95.06 117 GLU A N 1
ATOM 919 C CA . GLU A 1 117 ? 1.618 -13.306 0.781 1.00 95.06 117 GLU A CA 1
ATOM 920 C C . GLU A 1 117 ? 1.553 -11.775 0.797 1.00 95.06 117 GLU A C 1
ATOM 922 O O . GLU A 1 117 ? 2.388 -11.120 0.164 1.00 95.06 117 GLU A O 1
ATOM 927 N N . LEU A 1 118 ? 0.618 -11.203 1.570 1.00 97.38 118 LEU A N 1
ATOM 928 C CA . LEU A 1 118 ? 0.432 -9.755 1.679 1.00 97.38 118 LEU A CA 1
ATOM 929 C C . LEU A 1 118 ? 1.742 -9.051 2.041 1.00 97.38 118 LEU A C 1
ATOM 931 O O . LEU A 1 118 ? 2.086 -8.055 1.414 1.00 97.38 118 LEU A O 1
ATOM 935 N N . VAL A 1 119 ? 2.513 -9.588 2.993 1.00 97.31 119 VAL A N 1
ATOM 936 C CA . VAL A 1 119 ? 3.817 -9.029 3.390 1.00 97.31 119 VAL A CA 1
ATOM 937 C C . VAL A 1 119 ? 4.749 -8.800 2.196 1.00 97.31 119 VAL A C 1
ATOM 939 O O . VAL A 1 119 ? 5.441 -7.781 2.162 1.00 97.31 119 VAL A O 1
ATOM 942 N N . TYR A 1 120 ? 4.757 -9.689 1.202 1.00 95.44 120 TYR A N 1
ATOM 943 C CA . TYR A 1 120 ? 5.541 -9.495 -0.019 1.00 95.44 120 TYR A CA 1
ATOM 944 C C . TYR A 1 120 ? 4.852 -8.553 -1.004 1.00 95.44 120 TYR A C 1
ATOM 946 O O . TYR A 1 120 ? 5.524 -7.694 -1.572 1.00 95.44 120 TYR A O 1
ATOM 954 N N . ASP A 1 121 ? 3.533 -8.652 -1.168 1.00 96.50 121 ASP A N 1
ATOM 955 C CA . ASP A 1 121 ? 2.767 -7.795 -2.082 1.00 96.50 121 ASP A CA 1
ATOM 956 C C . ASP A 1 121 ? 2.863 -6.303 -1.731 1.00 96.50 121 ASP A C 1
ATOM 958 O O . ASP A 1 121 ? 2.824 -5.449 -2.622 1.00 96.50 121 ASP A O 1
ATOM 962 N N . LEU A 1 122 ? 3.082 -5.975 -0.452 1.00 97.25 122 LEU A N 1
ATOM 963 C CA . LEU A 1 122 ? 3.351 -4.610 0.009 1.00 97.25 122 LEU A CA 1
ATOM 964 C C . LEU A 1 122 ? 4.582 -3.971 -0.658 1.00 97.25 122 LEU A C 1
ATOM 966 O O . LEU A 1 122 ? 4.681 -2.746 -0.706 1.00 97.25 122 LEU A O 1
ATOM 970 N N . ALA A 1 123 ? 5.502 -4.755 -1.227 1.00 96.00 123 ALA A N 1
ATOM 971 C CA . ALA A 1 123 ? 6.631 -4.233 -1.996 1.00 96.00 123 ALA A CA 1
ATOM 972 C C . ALA A 1 123 ? 6.201 -3.419 -3.225 1.00 96.00 123 ALA A C 1
ATOM 974 O O . ALA A 1 123 ? 6.918 -2.516 -3.662 1.00 96.00 123 ALA A O 1
ATOM 975 N N . ASN A 1 124 ? 5.014 -3.691 -3.769 1.00 96.06 124 ASN A N 1
ATOM 976 C CA . ASN A 1 124 ? 4.487 -2.946 -4.905 1.00 96.06 124 ASN A CA 1
ATOM 977 C C . ASN A 1 124 ? 4.076 -1.510 -4.529 1.00 96.06 124 ASN A C 1
ATOM 979 O O . ASN A 1 124 ? 3.993 -0.659 -5.407 1.00 96.06 124 ASN A O 1
ATOM 983 N N . LEU A 1 125 ? 3.865 -1.191 -3.245 1.00 95.81 125 LEU A N 1
ATOM 984 C CA . LEU A 1 125 ? 3.296 0.097 -2.824 1.00 95.81 125 LEU A CA 1
ATOM 985 C C . LEU A 1 125 ? 4.168 1.322 -3.115 1.00 95.81 125 LEU A C 1
ATOM 987 O O . LEU A 1 125 ? 3.616 2.392 -3.351 1.00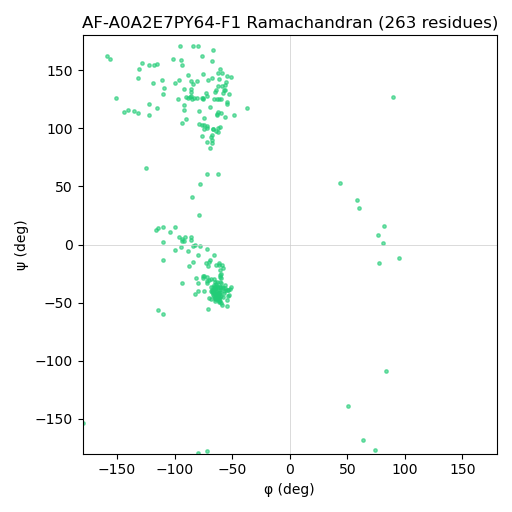 95.81 125 LEU A O 1
ATOM 991 N N . ARG A 1 126 ? 5.496 1.158 -3.131 1.00 93.19 126 ARG A N 1
ATOM 992 C CA . ARG A 1 126 ? 6.473 2.234 -3.399 1.00 93.19 126 ARG A CA 1
ATOM 993 C C . ARG A 1 126 ? 7.262 2.027 -4.687 1.00 93.19 126 ARG A C 1
ATOM 995 O O . ARG A 1 126 ? 8.306 2.634 -4.898 1.00 93.19 126 ARG A O 1
ATOM 1002 N N . SER A 1 127 ? 6.820 1.115 -5.546 1.00 91.81 127 SER A N 1
ATOM 1003 C CA . SER A 1 127 ? 7.638 0.633 -6.663 1.00 91.81 127 SER A CA 1
ATOM 1004 C C . SER A 1 127 ? 7.530 1.457 -7.941 1.00 91.81 127 SER A C 1
ATOM 1006 O O . SER A 1 127 ? 8.434 1.401 -8.784 1.00 91.81 127 SER A O 1
ATOM 1008 N N . GLY A 1 128 ? 6.478 2.263 -8.077 1.00 90.69 128 GLY A N 1
ATOM 1009 C CA . GLY A 1 128 ? 6.239 3.104 -9.243 1.00 90.69 128 GLY A CA 1
ATOM 1010 C C . GLY A 1 128 ? 6.341 2.329 -10.560 1.00 90.69 128 GLY A C 1
ATOM 1011 O O . GLY A 1 128 ? 5.892 1.198 -10.697 1.00 90.69 128 GLY A O 1
ATOM 1012 N N . HIS A 1 129 ? 6.954 2.917 -11.583 1.00 89.44 129 HIS A N 1
ATOM 1013 C CA . HIS A 1 129 ? 7.051 2.268 -12.899 1.00 89.44 129 HIS A CA 1
ATOM 1014 C C . HIS A 1 129 ? 8.323 1.430 -13.099 1.00 89.44 129 HIS A C 1
ATOM 1016 O O . HIS A 1 129 ? 8.513 0.892 -14.188 1.00 89.44 129 HIS A O 1
ATOM 1022 N N . ARG A 1 130 ? 9.178 1.311 -12.071 1.00 89.31 130 ARG A N 1
ATOM 1023 C CA . ARG A 1 130 ? 10.550 0.776 -12.183 1.00 89.31 130 ARG A CA 1
ATOM 1024 C C . ARG A 1 130 ? 10.602 -0.673 -12.664 1.00 89.31 130 ARG A C 1
ATOM 1026 O O . ARG A 1 130 ? 11.459 -1.018 -13.465 1.00 89.31 130 ARG A O 1
ATOM 1033 N N . PHE A 1 131 ? 9.676 -1.507 -12.197 1.00 90.94 131 PHE A N 1
ATOM 1034 C CA . PHE A 1 131 ? 9.719 -2.960 -12.412 1.00 90.94 131 PHE A CA 1
ATOM 1035 C C . PHE A 1 131 ? 8.636 -3.459 -13.372 1.00 90.94 131 PHE A C 1
ATOM 1037 O O . PHE A 1 131 ? 8.382 -4.654 -13.482 1.00 90.94 131 PHE A O 1
ATOM 1044 N N . LYS A 1 132 ? 8.007 -2.554 -14.128 1.00 87.25 132 LYS A N 1
ATOM 1045 C CA . LYS A 1 132 ? 6.874 -2.904 -14.989 1.00 87.25 132 LYS A CA 1
ATOM 1046 C C . LYS A 1 132 ? 7.219 -3.942 -16.064 1.00 87.25 132 LYS A C 1
ATOM 1048 O O . LYS A 1 132 ? 6.350 -4.727 -16.426 1.00 87.25 132 LYS A O 1
ATOM 1053 N N . SER A 1 133 ? 8.449 -3.950 -16.581 1.00 85.12 133 SER A N 1
ATOM 1054 C CA . SER A 1 133 ? 8.879 -4.901 -17.617 1.00 85.12 133 SER A CA 1
ATOM 1055 C C . SER A 1 133 ? 9.013 -6.342 -17.126 1.00 85.12 133 SER A C 1
ATOM 1057 O O . SER A 1 133 ? 9.031 -7.250 -17.952 1.00 85.12 133 SER A O 1
ATOM 1059 N N . VAL A 1 134 ? 9.045 -6.562 -15.808 1.00 84.56 134 VAL A N 1
ATOM 1060 C CA . VAL A 1 134 ? 9.118 -7.898 -15.197 1.00 84.56 134 VAL A CA 1
ATOM 1061 C C . VAL A 1 134 ? 7.824 -8.314 -14.490 1.00 84.56 134 VAL A C 1
ATOM 1063 O O . VAL A 1 134 ? 7.770 -9.410 -13.939 1.00 84.56 134 VAL A O 1
ATOM 1066 N N . SER A 1 135 ? 6.776 -7.480 -14.527 1.00 84.50 135 SER A N 1
ATOM 1067 C CA . SER A 1 135 ? 5.440 -7.872 -14.055 1.00 84.50 135 SER A CA 1
ATOM 1068 C C . SER A 1 135 ? 4.876 -8.974 -14.955 1.00 84.50 135 SER A C 1
ATOM 1070 O O . SER A 1 135 ? 4.793 -8.808 -16.176 1.00 84.50 135 SER A O 1
ATOM 1072 N N . VAL A 1 136 ? 4.491 -10.100 -14.351 1.00 76.75 136 VAL A N 1
ATOM 1073 C CA . VAL A 1 136 ? 3.913 -11.249 -15.068 1.00 76.75 136 VAL A CA 1
ATOM 1074 C C . VAL A 1 136 ? 2.384 -11.182 -15.077 1.00 76.75 136 VAL A C 1
ATOM 1076 O O . VAL A 1 136 ? 1.748 -11.587 -16.052 1.00 76.75 136 VAL A O 1
ATOM 1079 N N . SER A 1 137 ? 1.783 -10.652 -14.011 1.00 76.88 137 SER A N 1
ATOM 1080 C CA . SER A 1 137 ? 0.332 -10.564 -13.840 1.00 76.88 137 SER A CA 1
ATOM 1081 C C . SER A 1 137 ? -0.060 -9.441 -12.885 1.00 76.88 137 SER A C 1
ATOM 1083 O O . SER A 1 137 ? 0.731 -9.041 -12.036 1.00 76.88 137 SER A O 1
ATOM 1085 N N . GLU A 1 138 ? -1.318 -9.003 -12.970 1.00 80.31 138 GLU A N 1
ATOM 1086 C CA . GLU A 1 138 ? -1.885 -8.064 -12.000 1.00 80.31 138 GLU A CA 1
ATOM 1087 C C . GLU A 1 138 ? -1.848 -8.670 -10.591 1.00 80.31 138 GLU A C 1
ATOM 1089 O O . GLU A 1 138 ? -2.348 -9.774 -10.357 1.00 80.31 138 GLU A O 1
ATOM 1094 N N . ALA A 1 139 ? -1.235 -7.951 -9.652 1.00 88.00 139 ALA A N 1
ATOM 1095 C CA . ALA A 1 139 ? -1.087 -8.426 -8.284 1.00 88.00 139 ALA A CA 1
ATOM 1096 C C . ALA A 1 139 ? -2.410 -8.321 -7.512 1.00 88.00 139 ALA A C 1
ATOM 1098 O O . ALA A 1 139 ? -3.175 -7.366 -7.673 1.00 88.00 139 ALA A O 1
ATOM 1099 N N . ARG A 1 140 ? -2.650 -9.264 -6.594 1.00 93.19 140 ARG A N 1
ATOM 1100 C CA . ARG A 1 140 ? -3.872 -9.320 -5.775 1.00 93.19 140 ARG A CA 1
ATOM 1101 C C . ARG A 1 140 ? -4.147 -8.012 -5.027 1.00 93.19 140 ARG A C 1
ATOM 1103 O O . ARG A 1 140 ? -5.289 -7.561 -4.993 1.00 93.19 140 ARG A O 1
ATOM 1110 N N . LEU A 1 141 ? -3.108 -7.359 -4.503 1.00 96.31 141 LEU A N 1
ATOM 1111 C CA . LEU A 1 141 ? -3.231 -6.069 -3.819 1.00 96.31 141 LEU A CA 1
ATOM 1112 C C . LEU A 1 141 ? -3.862 -4.986 -4.709 1.00 96.31 141 LEU A C 1
ATOM 1114 O O . LEU A 1 141 ? -4.657 -4.185 -4.218 1.00 96.31 141 LEU A O 1
ATOM 1118 N N . ALA A 1 142 ? -3.555 -4.973 -6.013 1.00 95.69 142 ALA A N 1
ATOM 1119 C CA . ALA A 1 142 ? -4.173 -4.036 -6.949 1.00 95.69 142 ALA A CA 1
ATOM 1120 C C . ALA A 1 142 ? -5.669 -4.318 -7.124 1.00 95.69 142 ALA A C 1
ATOM 1122 O O . ALA A 1 142 ? -6.475 -3.384 -7.102 1.00 95.69 142 ALA A O 1
ATOM 1123 N N . ALA A 1 143 ? -6.038 -5.596 -7.248 1.00 94.69 143 ALA A N 1
ATOM 1124 C CA . ALA A 1 143 ? -7.428 -6.017 -7.379 1.00 94.69 143 ALA A CA 1
ATOM 1125 C C . ALA A 1 143 ? -8.256 -5.611 -6.150 1.00 94.69 143 ALA A C 1
ATOM 1127 O O . ALA A 1 143 ? -9.287 -4.963 -6.309 1.00 94.69 143 ALA A O 1
ATOM 1128 N N . VAL A 1 144 ? -7.764 -5.884 -4.936 1.00 96.00 144 VAL A N 1
ATOM 1129 C CA . VAL A 1 144 ? -8.462 -5.524 -3.686 1.00 96.00 144 VAL A CA 1
ATOM 1130 C C . VAL A 1 144 ? -8.625 -4.005 -3.547 1.00 96.00 144 VAL A C 1
ATOM 1132 O O . VAL A 1 144 ? -9.699 -3.521 -3.192 1.00 96.00 144 VAL A O 1
ATOM 1135 N N . CYS A 1 145 ? -7.597 -3.222 -3.891 1.00 96.62 145 CYS A N 1
ATOM 1136 C CA . CYS A 1 145 ? -7.703 -1.760 -3.886 1.00 96.62 145 CYS A CA 1
ATOM 1137 C C . CYS A 1 145 ? -8.774 -1.263 -4.869 1.00 96.62 145 CYS A C 1
ATOM 1139 O O . CYS A 1 145 ? -9.610 -0.430 -4.517 1.00 96.62 145 CYS A O 1
ATOM 1141 N N . ARG A 1 146 ? -8.792 -1.794 -6.094 1.00 95.00 146 ARG A N 1
ATOM 1142 C CA . ARG A 1 146 ? -9.768 -1.402 -7.123 1.00 95.00 146 ARG A CA 1
ATOM 1143 C C . ARG A 1 146 ? -11.178 -1.880 -6.812 1.00 95.00 146 ARG A C 1
ATOM 1145 O O . ARG A 1 146 ? -12.129 -1.186 -7.159 1.00 95.00 146 ARG A O 1
ATOM 1152 N N . GLU A 1 147 ? -11.331 -3.008 -6.135 1.00 93.31 147 GLU A N 1
ATOM 1153 C CA . GLU A 1 147 ? -12.625 -3.448 -5.623 1.00 93.31 147 GLU A CA 1
ATOM 1154 C C . GLU A 1 147 ? -13.155 -2.475 -4.559 1.00 93.31 147 GLU A C 1
ATOM 1156 O O . GLU A 1 147 ? -14.322 -2.081 -4.603 1.00 93.31 147 GLU A O 1
ATOM 1161 N N . ALA A 1 148 ? -12.289 -2.017 -3.649 1.00 93.75 148 ALA A N 1
ATOM 1162 C CA . ALA A 1 148 ? -12.671 -1.111 -2.572 1.00 93.75 148 ALA A CA 1
ATOM 1163 C C . ALA A 1 148 ? -12.924 0.335 -3.035 1.00 93.75 148 ALA A C 1
ATOM 1165 O O . ALA A 1 148 ? -13.846 0.987 -2.538 1.00 93.75 148 ALA A O 1
ATOM 1166 N N . PHE A 1 149 ? -12.109 0.851 -3.959 1.00 93.44 149 PHE A N 1
ATOM 1167 C CA . PHE A 1 149 ? -12.109 2.268 -4.343 1.00 93.44 149 PHE A CA 1
ATOM 1168 C C . PHE A 1 149 ? -12.657 2.528 -5.754 1.00 93.44 149 PHE A C 1
ATOM 1170 O O . PHE A 1 149 ? -12.976 3.668 -6.104 1.00 93.44 149 PHE A O 1
ATOM 1177 N N . GLY A 1 150 ? -12.812 1.493 -6.581 1.00 91.50 150 GLY A N 1
ATOM 1178 C CA . GLY A 1 150 ? -13.040 1.650 -8.017 1.00 91.50 150 GLY A CA 1
ATOM 1179 C C . GLY A 1 150 ? -11.843 2.304 -8.713 1.00 91.50 150 GLY A C 1
ATOM 1180 O O . GLY A 1 150 ? -10.783 2.483 -8.130 1.00 91.50 150 GLY A O 1
ATOM 1181 N N . PHE A 1 151 ? -12.016 2.727 -9.964 1.00 91.69 151 PHE A N 1
ATOM 1182 C CA . PHE A 1 151 ? -10.975 3.407 -10.752 1.00 91.69 151 PHE A CA 1
ATOM 1183 C C . PHE A 1 151 ? -10.931 4.922 -10.494 1.00 91.69 151 PHE A C 1
ATOM 1185 O O . PHE A 1 151 ? -10.819 5.712 -11.427 1.00 91.69 151 PHE A O 1
ATOM 1192 N N .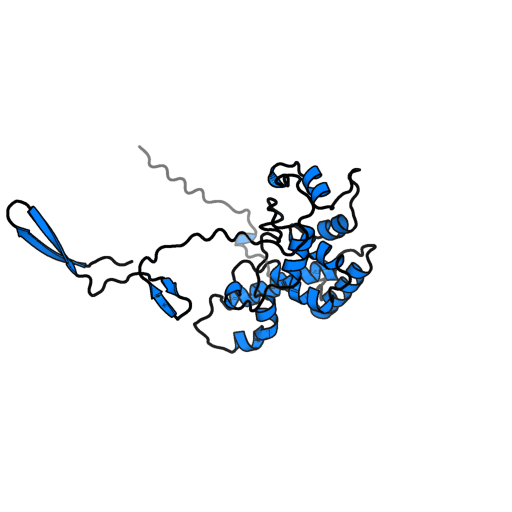 GLN A 1 152 ? -11.088 5.332 -9.235 1.00 89.75 152 GLN A N 1
ATOM 1193 C CA . GLN A 1 152 ? -11.172 6.742 -8.853 1.00 89.75 152 GLN A CA 1
ATOM 1194 C C . GLN A 1 152 ? -9.786 7.333 -8.579 1.00 89.75 152 GLN A C 1
ATOM 1196 O O . GLN A 1 152 ? -8.897 6.654 -8.059 1.00 89.75 152 GLN A O 1
ATOM 1201 N N . ASP A 1 153 ? -9.627 8.612 -8.910 1.00 92.38 153 ASP A N 1
ATOM 1202 C CA . ASP A 1 153 ? -8.473 9.417 -8.519 1.00 92.38 153 ASP A CA 1
ATOM 1203 C C . ASP A 1 153 ? -8.816 10.213 -7.256 1.00 92.38 153 ASP A C 1
ATOM 1205 O O . ASP A 1 153 ? -9.929 10.720 -7.116 1.00 92.38 153 ASP A O 1
ATOM 1209 N N . CYS A 1 154 ? -7.851 10.344 -6.351 1.00 92.50 154 CYS A N 1
ATOM 1210 C CA . CYS A 1 154 ? -7.938 11.180 -5.161 1.00 92.50 154 CYS A CA 1
ATOM 1211 C C . CYS A 1 154 ? -6.559 11.782 -4.905 1.00 92.50 154 CYS A C 1
ATOM 1213 O O . CYS A 1 154 ? -5.603 11.049 -4.645 1.00 92.50 154 CYS A O 1
ATOM 1215 N N . GLU A 1 155 ? -6.437 13.099 -5.029 1.00 90.19 155 GLU A N 1
ATOM 1216 C CA . GLU A 1 155 ? -5.162 13.800 -4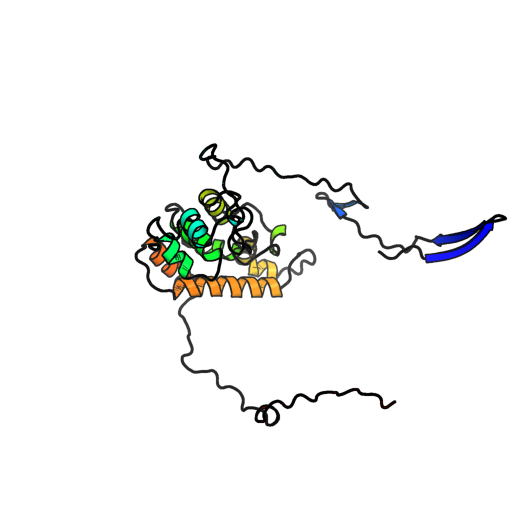.947 1.00 90.19 155 GLU A CA 1
ATOM 1217 C C . GLU A 1 155 ? -4.406 13.443 -3.657 1.00 90.19 155 GLU A C 1
ATOM 1219 O O . GLU A 1 155 ? -4.960 13.430 -2.561 1.00 90.19 155 GLU A O 1
ATOM 1224 N N . GLY A 1 156 ? -3.131 13.075 -3.807 1.00 87.88 156 GLY A N 1
ATOM 1225 C CA . GLY A 1 156 ? -2.272 12.631 -2.705 1.00 87.88 156 GLY A CA 1
ATOM 1226 C C . GLY A 1 156 ? -2.507 11.195 -2.214 1.00 87.88 156 GLY A C 1
ATOM 1227 O O . GLY A 1 156 ? -1.625 10.633 -1.566 1.00 87.88 156 GLY A O 1
ATOM 1228 N N . TYR A 1 157 ? -3.631 10.561 -2.558 1.00 93.06 157 TYR A N 1
ATOM 1229 C CA . TYR A 1 157 ? -3.984 9.228 -2.064 1.00 93.06 157 TYR A CA 1
ATOM 1230 C C . TYR A 1 157 ? -4.028 8.166 -3.154 1.00 93.06 157 TYR A C 1
ATOM 1232 O O . TYR A 1 157 ? -3.337 7.154 -3.041 1.00 93.06 157 TYR A O 1
ATOM 1240 N N . LEU A 1 158 ? -4.831 8.379 -4.198 1.00 95.69 158 LEU A N 1
ATOM 1241 C CA . LEU A 1 158 ? -5.159 7.365 -5.192 1.00 95.69 158 LEU A CA 1
ATOM 1242 C C . LEU A 1 158 ? -5.001 7.881 -6.623 1.00 95.69 158 LEU A C 1
ATOM 1244 O O . LEU A 1 158 ? -5.364 9.010 -6.947 1.00 95.69 158 LEU A O 1
ATOM 1248 N N . LYS A 1 159 ? -4.525 6.997 -7.496 1.00 94.75 159 LYS A N 1
ATOM 1249 C CA . LYS A 1 159 ? -4.511 7.145 -8.946 1.00 94.75 159 LYS A CA 1
ATOM 1250 C C . LYS A 1 159 ? -5.059 5.870 -9.584 1.00 94.75 159 LYS A C 1
ATOM 1252 O O . LYS A 1 159 ? -4.453 4.804 -9.483 1.00 94.75 159 LYS A O 1
ATOM 1257 N N . GLY A 1 160 ? -6.217 5.961 -10.228 1.00 93.38 160 GLY A N 1
ATOM 1258 C CA . GLY A 1 160 ? -6.924 4.834 -10.831 1.00 93.38 160 GLY A CA 1
ATOM 1259 C C . GLY A 1 160 ? -7.258 3.734 -9.822 1.00 93.38 160 GLY A C 1
ATOM 1260 O O . GLY A 1 160 ? -7.122 2.552 -10.148 1.00 93.38 160 GLY A O 1
ATOM 1261 N N . GLY A 1 161 ? -7.637 4.116 -8.598 1.00 94.31 161 GLY A N 1
ATOM 1262 C CA . GLY A 1 161 ? -7.976 3.187 -7.517 1.00 94.31 161 GLY A CA 1
ATOM 1263 C C . GLY A 1 161 ? -6.803 2.595 -6.749 1.00 94.31 161 GLY A C 1
ATOM 1264 O O . GLY A 1 161 ? -7.021 1.775 -5.864 1.00 94.31 161 GLY A O 1
ATOM 1265 N N . LEU A 1 162 ? -5.568 2.969 -7.084 1.00 96.56 162 LEU A N 1
ATOM 1266 C CA . LEU A 1 162 ? -4.353 2.451 -6.457 1.00 96.56 162 LEU A CA 1
ATOM 1267 C C . LEU A 1 162 ? -3.580 3.572 -5.766 1.00 96.56 162 LEU A C 1
ATOM 1269 O O . LEU A 1 162 ? -3.677 4.712 -6.214 1.00 96.56 162 LEU A O 1
ATOM 1273 N N . PRO A 1 163 ? -2.767 3.282 -4.738 1.00 96.69 163 PRO A N 1
ATOM 1274 C CA . PRO A 1 163 ? -1.843 4.264 -4.177 1.00 96.69 163 PRO A CA 1
ATOM 1275 C C . PRO A 1 163 ? -0.985 4.928 -5.261 1.00 96.69 163 PRO A C 1
ATOM 1277 O O . PRO A 1 163 ? -0.586 4.276 -6.224 1.00 96.69 163 PRO A O 1
ATOM 1280 N N . VAL A 1 164 ? -0.685 6.221 -5.110 1.00 95.12 164 VAL A N 1
ATOM 1281 C CA . VAL A 1 164 ? 0.004 7.015 -6.150 1.00 95.12 164 VAL A CA 1
ATOM 1282 C C . VAL A 1 164 ? 1.347 6.408 -6.577 1.00 95.12 164 VAL A C 1
ATOM 1284 O O . VAL A 1 164 ? 1.685 6.436 -7.761 1.00 95.12 164 VAL A O 1
ATOM 1287 N N . GLU A 1 165 ? 2.093 5.837 -5.630 1.00 94.56 165 GLU A N 1
ATOM 1288 C CA . GLU A 1 165 ? 3.406 5.221 -5.866 1.00 94.56 165 GLU A CA 1
ATOM 1289 C C . GLU A 1 165 ? 3.334 3.719 -6.186 1.00 94.56 165 GLU A C 1
ATOM 1291 O O . GLU A 1 165 ? 4.369 3.062 -6.334 1.00 94.56 165 GLU A O 1
ATOM 1296 N N . TYR A 1 166 ? 2.125 3.172 -6.342 1.00 95.81 166 TYR A N 1
ATOM 1297 C CA . TYR A 1 166 ? 1.936 1.760 -6.631 1.00 95.81 166 TYR A CA 1
ATOM 1298 C C . TYR A 1 166 ? 2.572 1.364 -7.969 1.00 95.81 166 TYR A C 1
ATOM 1300 O O . TYR A 1 166 ? 2.410 2.030 -8.998 1.00 95.81 166 TYR A O 1
ATO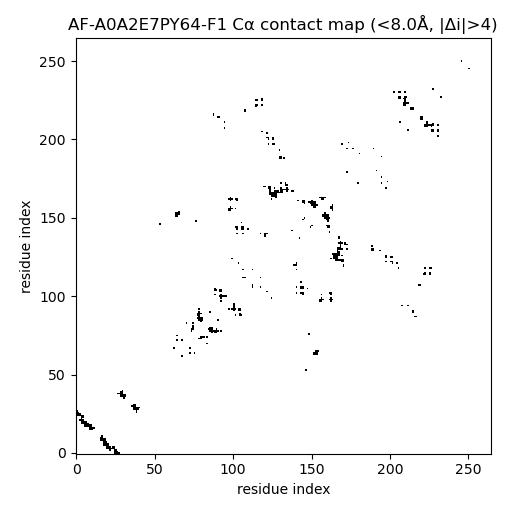M 1308 N N . GLY A 1 167 ? 3.256 0.226 -7.956 1.00 94.00 167 GLY A N 1
ATOM 1309 C CA . GLY A 1 167 ? 3.992 -0.318 -9.080 1.00 94.00 167 GLY A CA 1
ATOM 1310 C C . GLY A 1 167 ? 4.073 -1.831 -9.057 1.00 94.00 167 GLY A C 1
ATOM 1311 O O . GLY A 1 167 ? 4.547 -2.396 -8.081 1.00 94.00 167 GLY A O 1
ATOM 1312 N N . GLU A 1 168 ? 3.663 -2.484 -10.141 1.00 92.69 168 GLU A N 1
ATOM 1313 C CA . GLU A 1 168 ? 3.816 -3.935 -10.292 1.00 92.69 168 GLU A CA 1
ATOM 1314 C C . GLU A 1 168 ? 5.255 -4.345 -10.639 1.00 92.69 168 GLU A C 1
ATOM 1316 O O . GLU A 1 168 ? 6.053 -3.533 -11.120 1.00 92.69 168 GLU A O 1
ATOM 1321 N N . GLY A 1 169 ? 5.562 -5.630 -10.440 1.00 91.62 169 GLY A N 1
ATOM 1322 C CA . GLY A 1 169 ? 6.859 -6.235 -10.747 1.00 91.62 169 GLY A CA 1
ATOM 1323 C C . GLY A 1 169 ? 7.814 -6.302 -9.555 1.00 91.62 169 GLY A C 1
ATOM 1324 O O . GLY A 1 169 ? 8.848 -6.965 -9.622 1.00 91.62 169 GLY A O 1
ATOM 1325 N N . ALA A 1 170 ? 7.513 -5.616 -8.451 1.00 93.88 170 ALA A N 1
ATOM 1326 C CA . ALA A 1 170 ? 8.427 -5.554 -7.316 1.00 93.88 170 ALA A CA 1
ATOM 1327 C C . ALA A 1 170 ? 8.499 -6.876 -6.543 1.00 93.88 170 ALA A C 1
ATOM 1329 O O . ALA A 1 170 ? 9.556 -7.239 -6.026 1.00 93.88 170 ALA A O 1
ATOM 1330 N N . VAL A 1 171 ? 7.388 -7.610 -6.485 1.00 92.75 171 VAL A N 1
ATOM 1331 C CA . VAL A 1 171 ? 7.316 -8.929 -5.841 1.00 92.75 171 VAL A CA 1
ATOM 1332 C C . VAL A 1 171 ? 8.209 -9.928 -6.573 1.00 92.75 171 VAL A C 1
ATOM 1334 O O . VAL A 1 171 ? 9.001 -10.632 -5.945 1.00 92.75 171 VAL A O 1
ATOM 1337 N N . GLU A 1 172 ? 8.134 -9.953 -7.901 1.00 90.25 172 GLU A N 1
ATOM 1338 C CA . GLU A 1 172 ? 8.956 -10.787 -8.775 1.00 90.25 172 GLU A CA 1
ATOM 1339 C C . GLU A 1 172 ? 10.438 -10.463 -8.592 1.00 90.25 172 GLU A C 1
ATOM 1341 O O . GLU A 1 172 ? 11.265 -11.362 -8.432 1.00 90.25 172 GLU A O 1
ATOM 1346 N N . VAL A 1 173 ? 10.768 -9.172 -8.530 1.00 90.75 173 VAL A N 1
ATOM 1347 C CA . VAL A 1 173 ? 12.134 -8.703 -8.287 1.00 90.75 173 VAL A CA 1
ATOM 1348 C C . VAL A 1 173 ? 12.645 -9.121 -6.911 1.00 90.75 173 VAL A C 1
ATOM 1350 O O . VAL A 1 173 ? 13.789 -9.561 -6.796 1.00 90.75 173 VAL A O 1
ATOM 1353 N N . LEU A 1 174 ? 11.830 -9.013 -5.858 1.00 89.81 174 LEU A N 1
ATOM 1354 C CA . LEU A 1 174 ? 12.222 -9.444 -4.514 1.00 89.81 174 LEU A CA 1
ATOM 1355 C C . LEU A 1 174 ? 12.458 -10.954 -4.442 1.00 89.81 174 LEU A C 1
ATOM 1357 O O . LEU A 1 174 ? 13.451 -11.381 -3.849 1.00 89.81 174 LEU A O 1
ATOM 1361 N N . ARG A 1 175 ? 11.579 -11.755 -5.057 1.00 87.12 175 ARG A N 1
ATOM 1362 C CA . ARG A 1 175 ? 11.683 -13.223 -5.069 1.00 87.12 175 ARG A CA 1
ATOM 1363 C C . ARG A 1 175 ? 12.891 -13.708 -5.872 1.00 87.12 175 ARG A C 1
ATOM 1365 O O . ARG A 1 175 ? 13.597 -14.601 -5.413 1.00 87.12 175 ARG A O 1
ATOM 1372 N N . ASN A 1 176 ? 13.187 -13.058 -6.997 1.00 85.31 176 ASN A N 1
ATOM 1373 C CA . ASN A 1 176 ? 14.267 -13.445 -7.912 1.00 85.31 176 ASN A CA 1
ATOM 1374 C C . ASN A 1 176 ? 15.548 -12.613 -7.726 1.00 85.31 176 ASN A C 1
ATOM 1376 O O . ASN A 1 176 ? 16.431 -12.615 -8.583 1.00 85.31 176 ASN A O 1
ATOM 1380 N N . ARG A 1 177 ? 15.679 -11.880 -6.610 1.00 80.44 177 ARG A N 1
ATOM 1381 C CA . ARG A 1 177 ? 16.755 -10.896 -6.398 1.00 80.44 177 ARG A CA 1
ATOM 1382 C C . ARG A 1 177 ? 18.153 -11.471 -6.617 1.00 80.44 177 ARG A C 1
ATOM 1384 O O . ARG A 1 177 ? 18.997 -10.800 -7.201 1.00 80.44 177 ARG A O 1
ATOM 1391 N N . LYS A 1 178 ? 18.420 -12.674 -6.098 1.00 78.81 178 LYS A N 1
ATOM 1392 C CA . LYS A 1 178 ? 19.749 -13.302 -6.187 1.00 78.81 178 LYS A CA 1
ATOM 1393 C C . LYS A 1 178 ? 20.133 -13.578 -7.636 1.00 78.81 178 LYS A C 1
ATOM 1395 O O . LYS A 1 178 ? 21.235 -13.226 -8.039 1.00 78.81 178 LYS A O 1
ATOM 1400 N N . ASP A 1 179 ? 19.198 -14.123 -8.401 1.00 78.62 179 ASP A N 1
ATOM 1401 C CA . ASP A 1 179 ? 19.409 -14.459 -9.806 1.00 78.62 179 ASP A CA 1
ATOM 1402 C C . ASP A 1 179 ? 19.568 -13.185 -10.641 1.00 78.62 179 ASP A C 1
ATOM 1404 O O . ASP A 1 179 ? 20.474 -13.092 -11.464 1.00 78.62 179 ASP A O 1
ATOM 1408 N N . LEU A 1 180 ? 18.777 -12.147 -10.342 1.00 75.25 180 LEU A N 1
ATOM 1409 C CA . LEU A 1 180 ? 18.902 -10.839 -10.983 1.00 75.25 180 LEU A CA 1
ATOM 1410 C C . LEU A 1 180 ? 20.253 -10.168 -10.671 1.00 75.25 180 LEU A C 1
ATOM 1412 O O . LEU A 1 180 ? 20.885 -9.607 -11.561 1.00 75.25 180 LEU A O 1
ATOM 1416 N N . LEU A 1 181 ? 20.747 -10.231 -9.436 1.00 71.88 181 LEU A N 1
ATOM 1417 C CA . LEU A 1 181 ? 22.067 -9.676 -9.112 1.00 71.88 181 LEU A CA 1
ATOM 1418 C C . LEU A 1 181 ? 23.216 -10.457 -9.766 1.00 71.88 181 LEU A C 1
ATOM 1420 O O . LEU A 1 181 ? 24.250 -9.863 -10.054 1.00 71.88 181 LEU A O 1
ATOM 1424 N N . ALA A 1 182 ? 23.042 -11.762 -9.990 1.00 71.94 182 ALA A N 1
ATOM 1425 C CA . ALA A 1 182 ? 24.050 -12.621 -10.607 1.00 71.94 182 ALA A CA 1
ATOM 1426 C C . ALA A 1 182 ? 24.071 -12.531 -12.14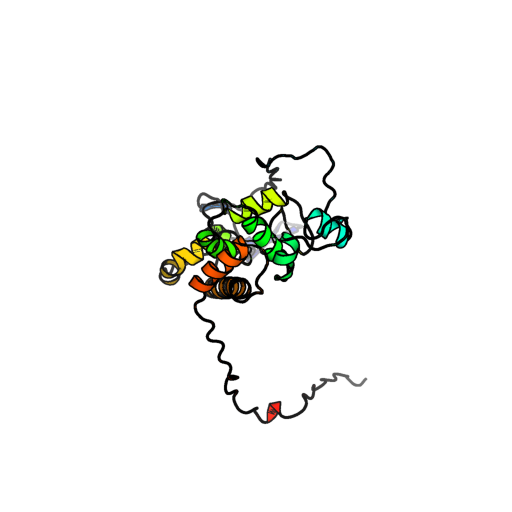2 1.00 71.94 182 ALA A C 1
ATOM 1428 O O . ALA A 1 182 ? 25.118 -12.733 -12.751 1.00 71.94 182 ALA A O 1
ATOM 1429 N N . SER A 1 183 ? 22.937 -12.233 -12.780 1.00 67.19 183 SER A N 1
ATOM 1430 C CA . SER A 1 183 ? 22.866 -12.060 -14.231 1.00 67.19 183 SER A CA 1
ATOM 1431 C C . SER A 1 183 ? 23.467 -10.708 -14.645 1.00 67.19 183 SER A C 1
ATOM 1433 O O . SER A 1 183 ? 22.985 -9.663 -14.197 1.00 67.19 183 SER A O 1
ATOM 1435 N N . GLU A 1 184 ? 24.440 -10.708 -15.557 1.00 58.97 184 GLU A N 1
ATOM 1436 C CA . GLU A 1 184 ? 24.989 -9.509 -16.221 1.00 58.97 184 GLU A CA 1
ATOM 1437 C C . GLU A 1 184 ? 24.082 -8.989 -17.358 1.00 58.97 184 GLU A C 1
ATOM 1439 O O . GLU A 1 184 ? 24.551 -8.346 -18.296 1.00 58.97 184 GLU A O 1
ATOM 1444 N N . ASP A 1 185 ? 22.775 -9.272 -17.305 1.00 56.97 185 ASP A N 1
ATOM 1445 C CA . ASP A 1 185 ? 21.846 -8.898 -18.372 1.00 56.97 185 ASP A CA 1
ATOM 1446 C C . ASP A 1 185 ? 21.771 -7.377 -18.530 1.00 56.97 185 ASP A C 1
ATOM 1448 O O . ASP A 1 185 ? 21.230 -6.649 -17.687 1.00 56.97 185 ASP A O 1
ATOM 1452 N N . SER A 1 186 ? 22.290 -6.919 -19.669 1.00 53.16 186 SER A N 1
ATOM 1453 C CA . SER A 1 186 ? 22.272 -5.536 -20.142 1.00 53.16 186 SER A CA 1
ATOM 1454 C C . SER A 1 186 ? 20.885 -5.059 -20.596 1.00 53.16 186 SER A C 1
ATOM 1456 O O . SER A 1 186 ? 20.742 -3.902 -20.981 1.00 53.16 186 SER A O 1
ATOM 1458 N N . GLU A 1 187 ? 19.872 -5.933 -20.590 1.00 59.69 187 GLU A N 1
ATOM 1459 C CA . GLU A 1 187 ? 18.525 -5.658 -21.117 1.00 59.69 187 GLU A CA 1
ATOM 1460 C C . GLU A 1 187 ? 17.497 -5.211 -20.061 1.00 59.69 187 GLU A C 1
ATOM 1462 O O . GLU A 1 187 ? 16.319 -5.057 -20.379 1.00 59.69 187 GLU A O 1
ATOM 1467 N N . ARG A 1 188 ? 17.900 -4.985 -18.805 1.00 70.38 188 ARG A N 1
ATOM 1468 C CA . ARG A 1 188 ? 16.966 -4.534 -17.758 1.00 70.38 188 ARG A CA 1
ATOM 1469 C C . ARG A 1 188 ? 16.765 -3.025 -17.766 1.00 70.38 188 ARG A C 1
ATOM 1471 O O . ARG A 1 188 ? 17.723 -2.261 -17.816 1.00 70.38 188 ARG A O 1
ATOM 1478 N N . ASP A 1 189 ? 15.514 -2.613 -17.582 1.00 78.62 189 ASP A N 1
ATOM 1479 C CA . ASP A 1 189 ? 15.127 -1.200 -17.466 1.00 78.62 189 ASP A CA 1
ATOM 1480 C C . ASP A 1 189 ? 15.423 -0.588 -16.080 1.00 78.62 189 ASP A C 1
ATOM 1482 O O . ASP A 1 189 ? 15.144 0.589 -15.853 1.00 78.62 189 ASP A O 1
ATOM 1486 N N . PHE A 1 190 ? 15.962 -1.370 -15.138 1.00 83.50 190 PHE A N 1
ATOM 1487 C CA . PHE A 1 190 ? 16.246 -0.953 -13.762 1.00 83.50 190 PHE A CA 1
ATOM 1488 C C . PHE A 1 190 ? 17.671 -1.322 -13.332 1.00 83.50 190 PHE A C 1
ATOM 1490 O O . PHE A 1 190 ? 18.256 -2.304 -13.789 1.00 83.50 190 PHE A O 1
ATOM 1497 N N . SER A 1 191 ? 18.224 -0.517 -12.427 1.00 85.56 191 SER A N 1
ATOM 1498 C CA . SER A 1 191 ? 19.602 -0.612 -11.940 1.00 85.56 191 SER A CA 1
ATOM 1499 C C . SER A 1 191 ? 19.722 -1.410 -10.634 1.00 85.56 191 SER A C 1
ATOM 1501 O O . SER A 1 191 ? 18.734 -1.692 -9.954 1.00 85.56 191 SER A O 1
ATOM 1503 N N . SER A 1 192 ? 20.955 -1.719 -10.216 1.00 84.50 192 SER A N 1
ATOM 1504 C CA . SER A 1 192 ? 21.222 -2.272 -8.879 1.00 84.50 192 SER A CA 1
ATOM 1505 C C . SER A 1 192 ? 20.773 -1.333 -7.750 1.00 84.50 192 SER A C 1
ATOM 1507 O O . SER A 1 192 ? 20.281 -1.804 -6.724 1.00 84.50 192 SER A O 1
ATOM 1509 N N . GLY A 1 193 ? 20.858 -0.015 -7.957 1.00 88.19 193 GLY A N 1
ATOM 1510 C CA . GLY A 1 193 ? 20.363 0.988 -7.011 1.00 88.19 193 GLY A CA 1
ATOM 1511 C C . GLY A 1 193 ? 18.847 0.911 -6.809 1.00 88.19 193 GLY A C 1
ATOM 1512 O O . GLY A 1 193 ? 18.369 1.061 -5.685 1.00 88.19 193 GLY A O 1
ATOM 1513 N N . ASP A 1 194 ? 18.086 0.590 -7.860 1.00 90.56 194 ASP A N 1
ATOM 1514 C CA . ASP A 1 194 ? 16.638 0.369 -7.756 1.00 90.56 194 ASP A CA 1
ATOM 1515 C C . ASP A 1 194 ? 16.317 -0.886 -6.934 1.00 90.56 194 ASP A C 1
ATOM 1517 O O . ASP A 1 194 ? 15.372 -0.881 -6.144 1.00 90.56 194 ASP A O 1
ATOM 1521 N N . LEU A 1 195 ? 17.133 -1.942 -7.052 1.00 90.38 195 LEU A N 1
ATOM 1522 C CA . LEU A 1 195 ? 16.996 -3.160 -6.247 1.00 90.38 195 LEU A CA 1
ATOM 1523 C C . LEU A 1 195 ? 17.252 -2.893 -4.763 1.00 90.38 195 LEU A C 1
ATOM 1525 O O . LEU A 1 195 ? 16.515 -3.374 -3.899 1.00 90.38 195 LEU A O 1
ATOM 1529 N N . GLU A 1 196 ? 18.324 -2.174 -4.438 1.00 90.12 196 GLU A N 1
ATOM 1530 C CA . GLU A 1 196 ? 18.621 -1.780 -3.058 1.00 90.12 196 GLU A CA 1
ATOM 1531 C C . GLU A 1 196 ? 17.508 -0.910 -2.489 1.00 90.12 196 GLU A C 1
ATOM 1533 O O . GLU A 1 196 ? 16.971 -1.226 -1.425 1.00 90.12 196 GLU A O 1
ATOM 1538 N N . ARG A 1 197 ? 17.091 0.112 -3.240 1.00 92.75 197 ARG A N 1
ATOM 1539 C CA . ARG A 1 197 ? 16.005 1.006 -2.849 1.00 92.75 197 ARG A CA 1
ATOM 1540 C C . ARG A 1 197 ? 14.700 0.257 -2.596 1.00 92.75 197 ARG A C 1
ATOM 1542 O O . ARG A 1 197 ? 14.098 0.477 -1.550 1.00 92.75 197 ARG A O 1
ATOM 1549 N N . LEU A 1 198 ? 14.313 -0.670 -3.475 1.00 94.50 198 LEU A N 1
ATOM 1550 C CA . LEU A 1 198 ? 13.138 -1.522 -3.279 1.00 94.50 198 LEU A CA 1
ATOM 1551 C C . LEU A 1 198 ? 13.203 -2.269 -1.942 1.00 94.50 198 LEU A C 1
ATOM 1553 O O . LEU A 1 198 ? 12.241 -2.273 -1.180 1.00 94.50 198 LEU A O 1
ATOM 1557 N N . SER A 1 199 ? 14.346 -2.886 -1.634 1.00 92.62 199 SER A N 1
ATOM 1558 C CA . SER A 1 199 ? 14.515 -3.613 -0.373 1.00 92.62 199 SER A CA 1
ATOM 1559 C C . SER A 1 199 ? 14.476 -2.707 0.851 1.00 92.62 199 SER A C 1
ATOM 1561 O O . SER A 1 199 ? 13.910 -3.108 1.864 1.00 92.62 199 SER A O 1
ATOM 1563 N N . VAL A 1 200 ? 15.050 -1.504 0.781 1.00 94.06 200 VAL A N 1
ATOM 1564 C CA . VAL A 1 200 ? 14.999 -0.542 1.892 1.00 94.06 200 VAL A CA 1
ATOM 1565 C C . VAL A 1 200 ? 13.578 -0.019 2.097 1.00 94.06 200 VAL A C 1
ATOM 1567 O O . VAL A 1 200 ? 13.093 -0.023 3.225 1.00 94.06 200 VAL A O 1
ATOM 1570 N N . GLU A 1 201 ? 12.888 0.385 1.029 1.00 94.81 201 GLU A N 1
ATOM 1571 C CA . GLU A 1 201 ? 11.520 0.915 1.092 1.00 94.81 201 GLU A CA 1
ATOM 1572 C C . GLU A 1 201 ? 10.530 -0.141 1.599 1.00 94.81 201 GLU A C 1
ATOM 1574 O O . GLU A 1 201 ? 9.756 0.139 2.516 1.00 94.81 201 GLU A O 1
ATOM 1579 N N . TRP A 1 202 ? 10.609 -1.368 1.076 1.00 96.12 202 TRP A N 1
ATOM 1580 C CA . TRP A 1 202 ? 9.786 -2.492 1.525 1.00 96.12 202 TRP A CA 1
ATOM 1581 C C . TRP A 1 202 ? 10.037 -2.832 2.998 1.00 96.12 202 TRP A C 1
ATOM 1583 O O . TRP A 1 202 ? 9.093 -2.923 3.782 1.00 96.12 202 TRP A O 1
ATOM 1593 N N . LYS A 1 203 ? 11.305 -2.946 3.418 1.00 95.44 203 LYS A N 1
ATOM 1594 C CA . LYS A 1 203 ? 11.630 -3.224 4.825 1.00 95.44 203 LYS A CA 1
ATOM 1595 C C . LYS A 1 203 ? 11.216 -2.088 5.756 1.00 95.44 203 LYS A C 1
ATOM 1597 O O . LYS A 1 203 ? 10.762 -2.354 6.862 1.00 95.44 203 LYS A O 1
ATOM 1602 N N . SER A 1 204 ? 11.346 -0.836 5.324 1.00 94.25 204 SER A N 1
ATOM 1603 C CA . SER A 1 204 ? 10.883 0.326 6.089 1.00 94.25 204 SER A CA 1
ATOM 1604 C C . SER A 1 204 ? 9.370 0.280 6.310 1.00 94.25 204 SER A C 1
ATOM 1606 O O . SER A 1 204 ? 8.912 0.511 7.429 1.00 94.25 204 SER A O 1
ATOM 1608 N N . LEU A 1 205 ? 8.604 -0.086 5.280 1.00 96.00 205 LEU A N 1
ATOM 1609 C CA . LEU A 1 205 ? 7.157 -0.259 5.383 1.00 96.00 205 LEU A CA 1
ATOM 1610 C C . LEU A 1 205 ? 6.783 -1.411 6.330 1.00 96.00 205 LEU A C 1
ATOM 1612 O O . LEU A 1 205 ? 5.925 -1.253 7.195 1.00 96.00 205 LEU A O 1
ATOM 1616 N N . LEU A 1 206 ? 7.459 -2.557 6.221 1.00 97.06 206 LEU A N 1
ATOM 1617 C CA . LEU A 1 206 ? 7.235 -3.681 7.132 1.00 97.06 206 LEU A CA 1
ATOM 1618 C C . LEU A 1 206 ? 7.641 -3.362 8.573 1.00 97.06 206 LEU A C 1
ATOM 1620 O O . LEU A 1 206 ? 6.978 -3.821 9.496 1.00 97.06 206 LEU A O 1
ATOM 1624 N N . ALA A 1 207 ? 8.689 -2.566 8.787 1.00 95.31 207 ALA A N 1
ATOM 1625 C CA . ALA A 1 207 ? 9.089 -2.130 10.121 1.00 95.31 207 ALA A CA 1
ATOM 1626 C C . ALA A 1 207 ? 8.019 -1.235 10.766 1.00 95.31 207 ALA A C 1
ATOM 1628 O O . ALA A 1 207 ? 7.740 -1.389 11.954 1.00 95.31 207 ALA A O 1
ATOM 1629 N N . LEU A 1 208 ? 7.385 -0.351 9.988 1.00 94.88 208 LEU A N 1
ATOM 1630 C CA . LEU A 1 208 ? 6.264 0.474 10.450 1.00 94.88 208 LEU A CA 1
ATOM 1631 C C . LEU A 1 208 ? 5.077 -0.385 10.911 1.00 94.88 208 LEU A C 1
ATOM 1633 O O . LEU A 1 208 ? 4.464 -0.091 11.932 1.00 94.88 208 LEU A O 1
ATOM 1637 N N . ILE A 1 209 ? 4.792 -1.475 10.195 1.00 97.06 209 ILE A N 1
ATOM 1638 C CA . ILE A 1 209 ? 3.744 -2.433 10.565 1.00 97.06 209 ILE A CA 1
ATOM 1639 C C . ILE A 1 209 ? 4.160 -3.234 11.800 1.00 97.06 209 ILE A C 1
ATOM 1641 O O . ILE A 1 209 ? 3.453 -3.229 12.805 1.00 97.06 209 ILE A O 1
ATOM 1645 N N . ALA A 1 210 ? 5.318 -3.894 11.747 1.00 96.50 210 ALA A N 1
ATOM 1646 C CA . ALA A 1 210 ? 5.825 -4.752 12.811 1.00 96.50 210 ALA A CA 1
ATOM 1647 C C . ALA A 1 210 ? 5.879 -4.000 14.147 1.00 96.50 210 ALA A C 1
ATOM 1649 O O . ALA A 1 210 ? 5.272 -4.427 15.124 1.00 96.50 210 ALA A O 1
ATOM 1650 N N . TYR A 1 211 ? 6.526 -2.837 14.176 1.00 94.31 211 TYR A N 1
ATOM 1651 C CA . TYR A 1 211 ? 6.740 -2.065 15.402 1.00 94.31 211 TYR A CA 1
ATOM 1652 C C . TYR A 1 211 ? 5.668 -1.003 15.664 1.00 94.31 211 TYR A C 1
ATOM 1654 O O . TYR A 1 211 ? 5.786 -0.237 16.622 1.00 94.31 211 TYR A O 1
ATOM 1662 N N . GLY A 1 212 ? 4.631 -0.951 14.827 1.00 92.94 212 GLY A N 1
ATOM 1663 C CA . GLY A 1 212 ? 3.502 -0.047 14.987 1.00 92.94 212 GLY A CA 1
ATOM 1664 C C . GLY A 1 212 ? 2.646 -0.364 16.221 1.00 92.94 212 GLY A C 1
ATOM 1665 O O . GLY A 1 212 ? 2.775 -1.430 16.838 1.00 92.94 212 GLY A O 1
ATOM 1666 N N . PRO A 1 213 ? 1.738 0.549 16.601 1.00 95.50 213 PRO A N 1
ATOM 1667 C CA . PRO A 1 213 ? 0.828 0.324 17.715 1.00 95.50 213 PRO A CA 1
ATOM 1668 C C . PRO A 1 213 ? -0.066 -0.897 17.469 1.00 95.50 213 PRO A C 1
ATOM 1670 O O . PRO A 1 213 ? -0.419 -1.238 16.338 1.00 95.50 213 PRO A O 1
ATOM 1673 N N . LYS A 1 214 ? -0.467 -1.552 18.560 1.00 95.81 214 LYS A N 1
ATOM 1674 C CA . LYS A 1 214 ? -1.472 -2.615 18.501 1.00 95.81 214 LYS A CA 1
ATOM 1675 C C . LYS A 1 214 ? -2.850 -1.987 18.335 1.00 95.81 214 LYS A C 1
ATOM 1677 O O . LYS A 1 214 ? -3.247 -1.157 19.150 1.00 95.81 214 LYS A O 1
ATOM 1682 N N . LEU A 1 215 ? -3.572 -2.420 17.311 1.00 95.31 215 LEU A N 1
ATOM 1683 C CA . LEU A 1 215 ? -4.958 -2.033 17.058 1.00 95.31 215 LEU A CA 1
ATOM 1684 C C . LEU A 1 215 ? -5.907 -3.149 17.504 1.00 95.31 215 LEU A C 1
ATOM 1686 O O . LEU A 1 215 ? -5.504 -4.309 17.608 1.00 95.31 215 LEU A O 1
ATOM 1690 N N . LYS A 1 216 ? -7.182 -2.817 17.731 1.00 93.56 216 LYS A N 1
ATOM 1691 C CA . LYS A 1 216 ? -8.246 -3.792 18.041 1.00 93.56 216 LYS A CA 1
ATOM 1692 C C . LYS A 1 216 ? -8.721 -4.517 16.771 1.00 93.56 216 LYS A C 1
ATOM 1694 O O . LYS A 1 216 ? -9.903 -4.523 16.449 1.00 93.56 216 LYS A O 1
ATOM 1699 N N . ASN A 1 217 ? -7.779 -5.081 16.025 1.00 93.88 217 ASN A N 1
ATOM 1700 C CA . ASN A 1 217 ? -8.010 -5.802 14.782 1.00 93.88 217 ASN A CA 1
ATOM 1701 C C . ASN A 1 217 ? -7.083 -7.024 14.757 1.00 93.88 217 ASN A C 1
ATOM 1703 O O . ASN A 1 217 ? -5.857 -6.890 14.728 1.00 93.88 217 ASN A O 1
ATOM 1707 N N . ASP A 1 218 ? -7.667 -8.221 14.774 1.00 96.38 218 ASP A N 1
ATOM 1708 C CA . ASP A 1 218 ? -6.910 -9.473 14.853 1.00 96.38 218 ASP A CA 1
ATOM 1709 C C . ASP A 1 218 ? -6.040 -9.706 13.616 1.00 96.38 218 ASP A C 1
ATOM 1711 O O . ASP A 1 218 ? -4.898 -10.158 13.736 1.00 96.38 218 ASP A O 1
ATOM 1715 N N . ARG A 1 219 ? -6.531 -9.326 12.430 1.00 97.38 219 ARG A N 1
ATOM 1716 C CA . ARG A 1 219 ? -5.761 -9.418 11.184 1.00 97.38 219 ARG A CA 1
ATOM 1717 C C . ARG A 1 219 ? -4.594 -8.439 11.173 1.00 97.38 219 ARG A C 1
ATOM 1719 O O . ARG A 1 219 ? -3.521 -8.812 10.711 1.00 97.38 219 ARG A O 1
ATOM 1726 N N . TRP A 1 220 ? -4.751 -7.239 11.741 1.00 98.00 220 TRP A N 1
ATOM 1727 C CA . TRP A 1 220 ? -3.624 -6.321 11.950 1.00 98.00 220 TRP A CA 1
ATOM 1728 C C . TRP A 1 220 ? -2.552 -6.973 12.824 1.00 98.00 220 TRP A C 1
ATOM 1730 O O . TRP A 1 220 ? -1.404 -7.067 12.404 1.00 98.00 220 TRP A O 1
ATOM 1740 N N . MET A 1 221 ? -2.918 -7.502 13.995 1.00 97.75 221 MET A N 1
ATOM 1741 C CA . MET A 1 221 ? -1.958 -8.163 14.892 1.00 97.75 221 MET A CA 1
ATOM 1742 C C . MET A 1 221 ? -1.278 -9.379 14.237 1.00 97.75 221 MET A C 1
ATOM 1744 O O . MET A 1 221 ? -0.083 -9.609 14.442 1.00 97.75 221 MET A O 1
ATOM 1748 N N . ALA A 1 222 ? -2.008 -10.141 13.421 1.00 98.06 222 ALA A N 1
ATOM 1749 C CA . ALA A 1 222 ? -1.446 -11.242 12.645 1.00 98.06 222 ALA A CA 1
ATOM 1750 C C . ALA A 1 222 ? -0.477 -10.747 11.554 1.00 98.06 222 ALA A C 1
ATOM 1752 O O . ALA A 1 222 ? 0.610 -11.305 11.408 1.00 98.06 222 ALA A O 1
ATOM 1753 N N . LEU A 1 223 ? -0.801 -9.653 10.857 1.00 98.44 223 LEU A N 1
ATOM 1754 C CA . LEU A 1 223 ? 0.097 -9.032 9.883 1.00 98.44 223 LEU A CA 1
ATOM 1755 C C . LEU A 1 223 ? 1.367 -8.498 10.559 1.00 98.44 223 LEU A C 1
ATOM 1757 O O . LEU A 1 223 ? 2.461 -8.689 10.033 1.00 98.44 223 LEU A O 1
ATOM 1761 N N . GLN A 1 224 ? 1.255 -7.902 11.753 1.00 97.88 224 GLN A N 1
ATOM 1762 C CA . GLN A 1 224 ? 2.423 -7.492 12.541 1.00 97.88 224 GLN A CA 1
ATOM 1763 C C . GLN A 1 224 ? 3.344 -8.680 12.827 1.00 97.88 224 GLN A C 1
ATOM 1765 O O . GLN A 1 224 ? 4.565 -8.534 12.769 1.00 97.88 224 GLN A O 1
ATOM 1770 N N . LYS A 1 225 ? 2.789 -9.861 13.122 1.00 97.12 225 LYS A N 1
ATOM 1771 C CA . LYS A 1 225 ? 3.573 -11.078 13.367 1.00 97.12 225 LYS A CA 1
ATOM 1772 C C . LYS A 1 225 ? 4.321 -11.541 12.113 1.00 97.12 225 LYS A C 1
ATOM 1774 O O . LYS A 1 225 ? 5.506 -11.853 12.215 1.00 97.12 225 LYS A O 1
ATOM 1779 N N . GLU A 1 226 ? 3.670 -11.552 10.951 1.00 97.88 226 GLU A N 1
ATOM 1780 C CA . GLU A 1 226 ? 4.333 -11.922 9.692 1.00 97.88 226 GLU A CA 1
ATOM 1781 C C . GLU A 1 226 ? 5.397 -10.891 9.283 1.00 97.88 226 GLU A C 1
ATOM 1783 O O . GLU A 1 226 ? 6.516 -11.260 8.922 1.00 97.88 226 GLU A O 1
ATOM 1788 N N . ALA A 1 227 ? 5.123 -9.595 9.462 1.00 97.44 227 ALA A N 1
ATOM 1789 C CA . ALA A 1 227 ? 6.102 -8.535 9.227 1.00 97.44 227 ALA A CA 1
ATOM 1790 C C . ALA A 1 227 ? 7.339 -8.672 10.138 1.00 97.44 227 ALA A C 1
ATOM 1792 O O . ALA A 1 227 ? 8.471 -8.567 9.662 1.00 97.44 227 ALA A O 1
ATOM 1793 N N . HIS A 1 228 ? 7.155 -8.985 11.428 1.00 95.50 228 HIS A N 1
ATOM 1794 C CA . HIS A 1 228 ? 8.266 -9.280 12.345 1.00 95.50 228 HIS A CA 1
ATOM 1795 C C . HIS A 1 228 ? 9.098 -10.477 11.895 1.00 95.50 228 HIS A C 1
ATOM 1797 O O . HIS A 1 228 ? 10.315 -10.481 12.065 1.00 95.50 228 HIS A O 1
ATOM 1803 N N . ARG A 1 229 ? 8.459 -11.500 11.325 1.00 95.19 229 ARG A N 1
ATOM 1804 C CA . ARG A 1 229 ? 9.149 -12.699 10.849 1.00 95.19 229 ARG A CA 1
ATOM 1805 C C . ARG A 1 229 ? 10.118 -12.384 9.709 1.00 95.19 229 ARG A C 1
ATOM 1807 O O . ARG A 1 229 ? 11.174 -13.004 9.628 1.00 95.19 229 ARG A O 1
ATOM 1814 N N . VAL A 1 230 ? 9.771 -11.407 8.869 1.00 93.38 230 VAL A N 1
ATOM 1815 C CA . VAL A 1 230 ? 10.607 -10.936 7.755 1.00 93.38 230 VAL A CA 1
ATOM 1816 C C . VAL A 1 230 ? 11.677 -9.942 8.207 1.00 93.38 230 VAL A C 1
ATOM 1818 O O . VAL A 1 230 ? 12.819 -10.029 7.757 1.00 93.38 230 VAL A O 1
ATOM 1821 N N . ILE A 1 231 ? 11.329 -8.993 9.080 1.00 91.88 231 ILE A N 1
ATOM 1822 C CA . ILE A 1 231 ? 12.267 -7.960 9.548 1.00 91.88 231 ILE A CA 1
ATOM 1823 C C . ILE A 1 231 ? 13.271 -8.510 10.564 1.00 91.88 231 ILE A C 1
ATOM 1825 O O . ILE A 1 231 ? 14.405 -8.035 10.616 1.00 91.88 231 ILE A O 1
ATOM 1829 N N . GLY A 1 232 ? 12.886 -9.530 11.330 1.00 85.56 232 GLY A N 1
ATOM 1830 C CA . GLY A 1 232 ? 13.663 -10.009 12.464 1.00 85.56 232 GLY A CA 1
ATOM 1831 C C . GLY A 1 232 ? 13.569 -9.060 13.665 1.00 85.56 232 GLY A C 1
ATOM 1832 O O . GLY A 1 232 ? 12.814 -8.084 13.629 1.00 85.56 232 GLY A O 1
ATOM 1833 N N . PRO A 1 233 ? 14.298 -9.353 14.756 1.00 75.25 233 PRO A N 1
ATOM 1834 C CA . PRO A 1 233 ? 14.325 -8.496 15.932 1.00 75.25 233 PRO A CA 1
ATOM 1835 C C . PRO A 1 233 ? 14.877 -7.118 15.578 1.00 75.25 233 PRO A C 1
ATOM 1837 O O . PRO A 1 233 ? 15.818 -6.985 14.796 1.00 75.25 233 PRO A O 1
ATOM 1840 N N . ASN A 1 234 ? 14.305 -6.083 16.187 1.00 66.81 234 ASN A N 1
ATOM 1841 C CA . ASN A 1 234 ? 14.842 -4.745 16.052 1.00 66.81 234 ASN A CA 1
ATOM 1842 C C . ASN A 1 234 ? 16.138 -4.676 16.851 1.00 66.81 234 ASN A C 1
ATOM 1844 O O . ASN A 1 234 ? 16.113 -4.502 18.071 1.00 66.81 234 ASN A O 1
ATOM 1848 N N . GLU A 1 235 ? 17.273 -4.788 16.173 1.00 56.03 235 GLU A N 1
ATOM 1849 C CA . GLU A 1 235 ? 18.541 -4.307 16.708 1.00 56.03 235 GLU A CA 1
ATOM 1850 C C . GLU A 1 235 ? 18.522 -2.772 16.683 1.00 56.03 235 GLU A C 1
ATOM 1852 O O . GLU A 1 235 ? 19.330 -2.117 16.028 1.00 56.03 235 GLU A O 1
ATOM 1857 N N . PHE A 1 236 ? 17.564 -2.167 17.396 1.00 54.81 236 PHE A N 1
ATOM 1858 C CA . PHE A 1 236 ? 17.700 -0.782 17.805 1.00 54.81 236 PHE A CA 1
ATOM 1859 C C . PHE A 1 236 ? 18.914 -0.748 18.715 1.00 54.81 236 PHE A C 1
ATOM 1861 O O . PHE A 1 236 ? 18.831 -1.060 19.907 1.00 54.81 236 PHE A O 1
ATOM 1868 N N . ASN A 1 237 ? 20.053 -0.383 18.137 1.00 52.41 237 ASN A N 1
ATOM 1869 C CA . ASN A 1 237 ? 21.198 0.007 18.917 1.00 52.41 237 ASN A CA 1
ATOM 1870 C C . ASN A 1 237 ? 20.748 1.234 19.721 1.00 52.41 237 ASN A C 1
ATOM 1872 O O . ASN A 1 237 ? 20.565 2.320 19.175 1.00 52.41 237 ASN A O 1
ATOM 1876 N N . ARG A 1 238 ? 20.430 1.027 21.007 1.00 57.09 238 ARG A N 1
ATOM 1877 C CA . ARG A 1 238 ? 20.001 2.103 21.920 1.00 57.09 238 ARG A CA 1
ATOM 1878 C C . ARG A 1 238 ? 21.095 3.153 22.090 1.00 57.09 238 ARG A C 1
ATOM 1880 O O . ARG A 1 238 ? 20.827 4.249 22.574 1.00 57.09 238 ARG A O 1
ATOM 1887 N N . GLU A 1 239 ? 22.313 2.803 21.707 1.00 67.50 239 GLU A N 1
ATOM 1888 C CA . GLU A 1 239 ? 23.462 3.678 21.696 1.00 67.50 239 GLU A CA 1
ATOM 1889 C C . GLU A 1 239 ? 23.504 4.440 20.373 1.00 67.50 239 GLU A C 1
ATOM 1891 O O . GLU A 1 239 ? 23.466 3.862 19.284 1.00 67.50 239 GLU A O 1
ATOM 1896 N N . LEU A 1 240 ? 23.586 5.767 20.478 1.00 68.62 240 LEU A N 1
ATOM 1897 C CA . LEU A 1 240 ? 23.902 6.599 19.327 1.00 68.62 240 LEU A CA 1
ATOM 1898 C C . LEU A 1 240 ? 25.233 6.107 18.741 1.00 68.62 240 LEU A C 1
ATOM 1900 O O . LEU A 1 240 ? 26.163 5.839 19.508 1.00 68.62 240 LEU A O 1
ATOM 1904 N N . PRO A 1 241 ? 25.359 6.005 17.406 1.00 76.31 241 PRO A N 1
ATOM 1905 C CA . PRO A 1 241 ? 26.639 5.672 16.806 1.00 76.31 241 PRO A CA 1
ATOM 1906 C C . PRO A 1 241 ? 27.681 6.678 17.295 1.00 76.31 241 PRO A C 1
ATOM 1908 O O . PRO A 1 241 ? 27.394 7.873 17.408 1.00 76.31 241 PRO A O 1
ATOM 1911 N N . ILE A 1 242 ? 28.892 6.202 17.584 1.00 80.81 242 ILE A N 1
ATOM 1912 C CA . ILE A 1 242 ? 30.008 7.085 17.919 1.00 80.81 242 ILE A CA 1
ATOM 1913 C C . ILE A 1 242 ? 30.298 7.918 16.671 1.00 80.81 242 ILE A C 1
ATOM 1915 O O . ILE A 1 242 ? 30.932 7.459 15.720 1.00 80.81 242 ILE A O 1
ATOM 1919 N N . LEU A 1 243 ? 29.768 9.138 16.650 1.00 82.69 243 LEU A N 1
ATOM 1920 C CA . LEU A 1 243 ? 29.989 10.068 15.557 1.00 82.69 243 LEU A CA 1
ATOM 1921 C C . LEU A 1 243 ? 31.444 10.553 15.608 1.00 82.69 243 LEU A C 1
ATOM 1923 O O . LEU A 1 243 ? 31.979 10.790 16.697 1.00 82.69 243 LEU A O 1
ATOM 1927 N N . PRO A 1 244 ? 32.102 10.732 14.452 1.00 85.75 244 PRO A N 1
ATOM 1928 C CA . PRO A 1 244 ? 33.432 11.318 14.421 1.00 85.75 244 PRO A CA 1
ATOM 1929 C C . PRO A 1 244 ? 33.408 12.724 15.033 1.00 85.75 244 PRO A C 1
ATOM 1931 O O . PRO A 1 244 ? 32.427 13.462 14.910 1.00 85.75 244 PRO A O 1
ATOM 1934 N N . ALA A 1 245 ? 34.512 13.118 15.673 1.00 85.75 245 ALA A N 1
ATOM 1935 C CA . ALA A 1 245 ? 34.644 14.456 16.234 1.00 85.75 245 ALA A CA 1
ATOM 1936 C C . ALA A 1 245 ? 34.425 15.521 15.146 1.00 85.75 245 ALA A C 1
ATOM 1938 O O . ALA A 1 245 ? 35.024 15.447 14.070 1.00 85.75 245 ALA A O 1
ATOM 1939 N N . MET A 1 246 ? 33.603 16.537 15.438 1.00 83.56 246 MET A N 1
ATOM 1940 C CA . MET A 1 246 ? 33.324 17.619 14.490 1.00 83.56 246 MET A CA 1
ATOM 1941 C C . MET A 1 246 ? 34.635 18.273 14.003 1.00 83.56 246 MET A C 1
ATOM 1943 O O . MET A 1 246 ? 35.394 18.815 14.828 1.00 83.56 246 MET A O 1
ATOM 1947 N N . PRO A 1 247 ? 34.914 18.273 12.683 1.00 86.00 247 PRO A N 1
ATOM 1948 C CA . PRO A 1 247 ? 36.026 19.014 12.097 1.00 86.00 247 PRO A CA 1
ATOM 1949 C C . PRO A 1 247 ? 35.963 20.496 12.485 1.00 86.00 247 PRO A C 1
ATOM 1951 O O . PRO A 1 247 ? 34.876 21.063 12.560 1.00 86.00 247 PRO A O 1
ATOM 1954 N N . GLY A 1 248 ? 37.110 21.158 12.682 1.00 82.81 248 GLY A N 1
ATOM 1955 C CA . GLY A 1 248 ? 37.162 22.563 13.130 1.00 82.81 248 GLY A CA 1
ATOM 1956 C C . GLY A 1 248 ? 36.297 23.522 12.296 1.00 82.81 248 GLY A C 1
ATOM 1957 O O . GLY A 1 248 ? 35.609 24.370 12.853 1.00 82.81 248 GLY A O 1
ATOM 1958 N N . ARG A 1 249 ? 36.225 23.296 10.976 1.00 78.25 249 ARG A N 1
ATOM 1959 C CA . ARG A 1 249 ? 35.379 24.046 10.024 1.00 78.25 249 ARG A CA 1
ATOM 1960 C C . ARG A 1 249 ? 33.866 23.980 10.294 1.00 78.25 249 ARG A C 1
ATOM 1962 O O . ARG A 1 249 ? 33.140 24.830 9.804 1.00 78.25 249 ARG A O 1
ATOM 1969 N N . GLN A 1 250 ? 33.391 22.968 11.023 1.00 80.00 250 GLN A N 1
ATOM 1970 C CA . GLN A 1 250 ? 31.974 22.770 11.371 1.00 80.00 250 GLN A CA 1
ATOM 1971 C C . GLN A 1 250 ? 31.637 23.253 12.789 1.00 80.00 250 GLN A C 1
ATOM 1973 O O . GLN A 1 250 ? 30.477 23.221 13.180 1.00 80.00 250 GLN A O 1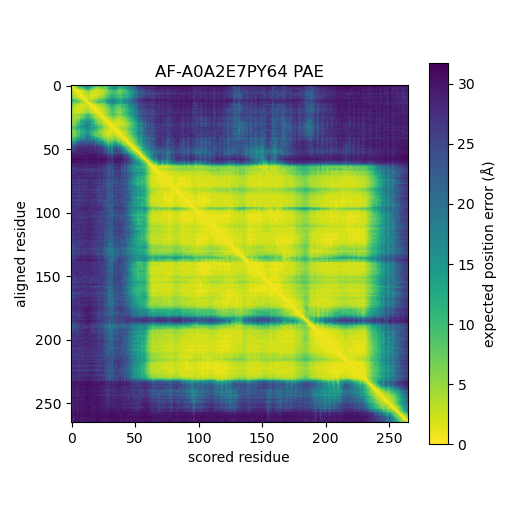
ATOM 1978 N N . ARG A 1 251 ? 32.634 23.698 13.570 1.00 82.12 251 ARG A N 1
ATOM 1979 C CA . ARG A 1 251 ? 32.426 24.206 14.939 1.00 82.12 251 ARG A CA 1
ATOM 1980 C C . ARG A 1 251 ? 32.018 25.680 14.977 1.00 82.12 251 ARG A C 1
ATOM 1982 O O . ARG A 1 251 ? 31.583 26.160 16.016 1.00 82.12 251 ARG A O 1
ATOM 1989 N N . GLY A 1 252 ? 32.200 26.397 13.870 1.00 79.00 252 GLY A N 1
ATOM 1990 C CA . GLY A 1 252 ? 31.781 27.786 13.711 1.00 79.00 252 GLY A CA 1
ATOM 1991 C C . GLY A 1 252 ? 30.407 27.898 13.055 1.00 79.00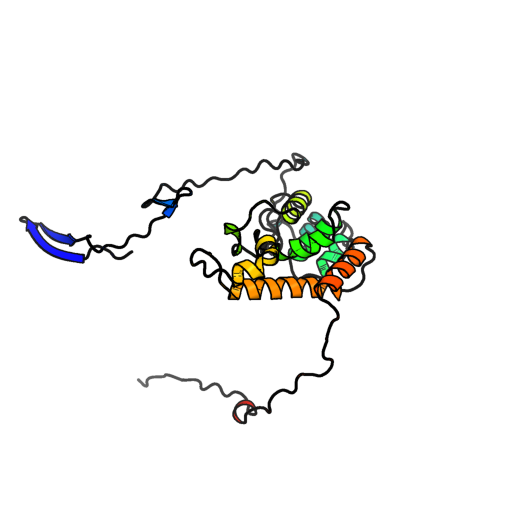 252 GLY A C 1
ATOM 1992 O O . GLY A 1 252 ? 29.957 26.989 12.357 1.00 79.00 252 GLY A O 1
ATOM 1993 N N . ARG A 1 253 ? 29.747 29.043 13.248 1.00 75.94 253 ARG A N 1
ATOM 1994 C CA . ARG A 1 253 ? 28.542 29.405 12.493 1.00 75.94 253 ARG A CA 1
ATOM 1995 C C . ARG A 1 253 ? 28.881 29.427 10.999 1.00 75.94 253 ARG A C 1
ATOM 1997 O O . ARG A 1 253 ? 29.914 29.965 10.616 1.00 75.94 253 ARG A O 1
ATOM 2004 N N . PHE A 1 254 ? 28.014 28.862 10.160 1.00 78.75 254 PHE A N 1
ATOM 2005 C CA . PHE A 1 254 ? 28.180 28.954 8.710 1.00 78.75 254 PHE A CA 1
ATOM 2006 C C . PHE A 1 254 ? 28.105 30.423 8.274 1.00 78.75 254 PHE A C 1
ATOM 2008 O O . PHE A 1 254 ? 27.054 31.057 8.394 1.00 78.75 254 PHE A O 1
ATOM 2015 N N . GLU A 1 255 ? 29.213 30.961 7.771 1.00 78.00 255 GLU A N 1
ATOM 2016 C CA . GLU A 1 255 ? 29.253 32.281 7.150 1.00 78.00 255 GLU A CA 1
ATOM 2017 C C . GLU A 1 255 ? 29.060 32.127 5.641 1.00 78.00 255 GLU A C 1
ATOM 2019 O O . GLU A 1 255 ? 29.957 31.700 4.907 1.00 78.00 255 GLU A O 1
ATOM 2024 N N . SER A 1 256 ? 27.864 32.472 5.160 1.00 66.62 256 SER A N 1
ATOM 2025 C CA . SER A 1 256 ? 27.624 32.584 3.726 1.00 66.62 256 SER A CA 1
ATOM 2026 C C . SER A 1 256 ? 28.511 33.699 3.174 1.00 66.62 256 SER A C 1
ATOM 2028 O O . SER A 1 256 ? 28.271 34.875 3.464 1.00 66.62 256 SER A O 1
ATOM 2030 N N . HIS A 1 257 ? 29.500 33.361 2.349 1.00 63.53 257 HIS A N 1
ATOM 2031 C CA . HIS A 1 257 ? 30.165 34.361 1.524 1.00 63.53 257 HIS A CA 1
ATOM 2032 C C . HIS A 1 257 ? 29.144 34.848 0.494 1.00 63.53 257 HIS A C 1
ATOM 2034 O O . HIS A 1 257 ? 28.935 34.223 -0.545 1.00 63.53 257 HIS A O 1
ATOM 2040 N N . ARG A 1 258 ? 28.452 35.951 0.803 1.00 54.03 258 ARG A N 1
ATOM 2041 C CA . ARG A 1 258 ? 27.701 36.704 -0.201 1.00 54.03 258 ARG A CA 1
ATOM 2042 C C . ARG A 1 258 ? 28.720 37.205 -1.219 1.00 54.03 258 ARG A C 1
ATOM 2044 O O . ARG A 1 258 ? 29.411 38.187 -0.967 1.00 54.03 258 ARG A O 1
ATOM 2051 N N . ILE A 1 259 ? 28.820 36.526 -2.358 1.00 53.72 259 ILE A N 1
ATOM 2052 C CA . ILE A 1 259 ? 29.489 37.059 -3.542 1.00 53.72 259 ILE A CA 1
ATOM 2053 C C . ILE A 1 259 ? 28.616 38.219 -4.034 1.00 53.72 259 ILE A C 1
ATOM 2055 O O . ILE A 1 259 ? 27.687 38.043 -4.817 1.00 53.72 259 ILE A O 1
ATOM 2059 N N . GLY A 1 260 ? 28.857 39.408 -3.487 1.00 48.47 260 GLY A N 1
ATOM 2060 C CA . GLY A 1 260 ? 28.302 40.654 -3.989 1.00 48.47 260 GLY A CA 1
ATOM 2061 C C . GLY A 1 260 ? 29.065 41.068 -5.239 1.00 48.47 260 GLY A C 1
ATOM 2062 O O . GLY A 1 260 ? 30.090 41.733 -5.141 1.00 48.47 260 GLY A O 1
ATOM 2063 N N . TYR A 1 261 ? 28.572 40.675 -6.412 1.00 45.56 261 TYR A N 1
ATOM 2064 C CA . TYR A 1 261 ? 28.945 41.322 -7.667 1.00 45.56 261 TYR A CA 1
ATOM 2065 C C . TYR A 1 261 ? 28.147 42.627 -7.780 1.00 45.56 261 TYR A C 1
ATOM 2067 O O . TYR A 1 261 ? 26.960 42.608 -8.092 1.00 45.56 261 TYR A O 1
ATOM 2075 N N . PHE A 1 262 ? 28.801 43.761 -7.535 1.00 47.44 262 PHE A N 1
ATOM 2076 C CA . PHE A 1 262 ? 28.357 45.062 -8.034 1.00 47.44 262 PHE A CA 1
ATOM 2077 C C . PHE A 1 262 ? 29.502 45.654 -8.865 1.00 47.44 262 PHE A C 1
ATOM 2079 O O . PHE A 1 262 ? 30.541 45.990 -8.290 1.00 47.44 262 PHE A O 1
ATOM 2086 N N . PRO A 1 263 ? 29.369 45.775 -10.198 1.00 50.81 263 PRO A N 1
ATOM 2087 C CA . PRO A 1 263 ? 30.293 46.586 -10.971 1.00 50.81 263 PRO A CA 1
ATOM 2088 C C . PRO A 1 263 ? 30.009 48.061 -10.663 1.00 50.81 263 PRO A C 1
ATOM 2090 O O . PRO A 1 263 ? 28.863 48.507 -10.724 1.00 50.81 263 PRO A O 1
ATOM 2093 N N . LYS A 1 264 ? 31.050 48.807 -10.282 1.00 42.59 264 LYS A N 1
ATOM 2094 C CA . LYS A 1 264 ? 30.983 50.268 -10.178 1.00 42.59 264 LYS A CA 1
ATOM 2095 C C . LYS A 1 264 ? 30.757 50.852 -11.577 1.00 42.59 264 LYS A C 1
ATOM 2097 O O . LYS A 1 264 ? 31.449 50.449 -12.511 1.00 42.59 264 LYS A O 1
ATOM 2102 N N . ALA A 1 265 ? 29.780 51.753 -11.673 1.00 50.38 265 ALA A N 1
ATOM 2103 C CA . ALA A 1 265 ? 29.609 52.685 -12.784 1.00 50.38 265 ALA A CA 1
ATOM 2104 C C . ALA A 1 265 ? 30.731 53.733 -12.794 1.00 50.38 265 ALA A C 1
ATOM 2106 O O . ALA A 1 265 ? 31.260 54.026 -11.692 1.00 50.38 265 ALA A O 1
#

Secondary structure (DSSP, 8-state):
---PEEEEEEE-SS-EEEEEE-TT-----EEPTTS-EESS------------SS----SS----GGGS-HHHHHHHTTSB-TTSPBPHHHHHHTTSSSHHHHHHHHHHH-TTS-HHHHHHHGGGGG-TTTTGGG--S--HHHHHHHHHH-S--BTTTEETTEETT--TTHHHHHHTHHHHHH---TT-SS-HHHHHHHHHHHHHHHHHHHTSPPPS-HHHHHHHHHHHHHH-S----SSPP-PPPPPGGGSS-------------

Nearest PDB structures (foldseek):
  6c90-assembly1_A  TM=3.436E-01  e=2.755E-01  Homo sapiens

Foldseek 3Di:
DDDFAWDDWDDDDPDIDTDTHCPVPDDDFDQDPVRDTHHPPPDDPDPPPPPDPQDPPDPDPPDALQVDDPQVNCCLLVQADPVRHGDQLVVQLVLDDEQLSSLVSLLLVPPPRDLLVVLLQSLQQQLAAQQQVQAPDDDPSQVSQCNSNNLHDDPRHDHGSGGPNGHGRLSVCVVCVVVVVVDPDPPHSHDPVSSVVSVVVSLVVLCSQLVPDDDPRPSSVVSNVSSCVVNPDPPPVVDDPPDPDDDPVRVDDDDPPPPDDDDDD

Solvent-accessible surface area (backbone atoms only — not comparable to full-atom values): 16216 Å² total; per-residue (Å²): 112,54,68,58,45,83,70,49,77,47,77,67,84,96,46,82,39,80,44,65,44,56,92,83,43,47,73,82,58,49,70,47,100,84,70,48,76,35,73,84,64,88,81,77,84,73,82,78,80,73,80,64,89,56,81,84,83,62,101,57,86,78,73,60,48,70,81,44,56,74,68,56,37,33,40,76,71,46,25,21,47,99,87,67,48,72,29,78,44,21,56,49,21,69,78,41,97,43,21,58,14,53,45,54,28,49,49,57,67,41,82,86,54,56,52,74,56,45,66,46,56,54,33,18,47,76,35,32,76,60,32,50,91,62,41,88,66,90,52,68,69,57,54,48,26,31,65,76,56,34,75,40,52,28,86,85,29,28,49,63,17,33,32,70,39,43,12,58,20,36,46,55,47,64,75,41,38,68,61,57,74,68,48,85,68,85,82,59,91,59,54,72,67,54,55,52,47,49,53,52,54,35,50,51,53,34,48,52,51,35,75,40,83,89,65,104,39,71,60,56,56,50,39,22,53,48,26,33,70,73,69,48,79,83,81,70,68,88,62,78,77,88,70,78,80,79,54,75,87,70,75,52,82,88,75,79,82,77,82,77,87,72,84,83,130

Mean predicted aligned error: 14.69 Å

pLDDT: mean 83.46, std 15.87, range [36.81, 98.44]

Sequence (265 aa):
SQGGEFFEFVDRGKVLRARLRYEGARVLGWRDSRGRILLNPPMRKVTRLYESPFRDQGKGGRRNLNDLTPAEVWVALKLIDEQGVPTARGEVFSLFSGGEGLAVAVALEDEAYPLDELVYDLANLRSGHRFKSVSVSEARLAAVCREAFGFQDCEGYLKGGLPVEYGEGAVEVLRNRKDLLASEDSERDFSSGDLERLSVEWKSLLALIAYGPKLKNDRWMALQKEAHRVIGPNEFNRELPILPAMPGRQRGRFESHRIGYFPKA

Radius of gyration: 27.28 Å; Cα contacts (8 Å, |Δi|>4): 297; chains: 1; bounding box: 63×67×83 Å